Protein AF-A0A317P2W2-F1 (afdb_monomer_lite)

Sequence (189 aa):
MNQASSRHSAPPRLERPSPIAFILLLAFAAFFISGFSSANIHSDRLLRGVMNLGTFFGEALPPDFGRWDVIAMAMLETFQMAIVGVVFGVILSLPMALLCARNTSPHPVVRVIARNVVATLRTVPDLVWALIFVVAVVLGLVGAGGIGVELSAAMSLFRYDQALTVILAILVVVIGVEQVSAWIRKRVI

Secondary structure (DSSP, 8-state):
--------PPPPS-PPP-HHHHHHHHHHHHHHHHHHHHT---HHHHHHHHHHHHHHHHHT-S---TTHHHHHHHHHHHHHHHHHHHHHHHHHHHHHHHHHSTTT-SSHHHHHHHHHHHHHHHHS-HHHHHHHHHHHHHTT-SSTT-HHHHHHHHHHTT-HHHHHHHHHHHHHHHHHHHHHHHHHHHHH-

Structure (mmCIF, N/CA/C/O backbone):
data_AF-A0A317P2W2-F1
#
_entry.id   AF-A0A317P2W2-F1
#
loop_
_atom_site.group_PDB
_atom_site.id
_atom_site.type_symbol
_atom_site.label_atom_id
_atom_site.label_alt_id
_atom_site.label_comp_id
_atom_site.label_asym_id
_atom_site.label_entity_id
_atom_site.label_seq_id
_atom_site.pdbx_PDB_ins_code
_atom_site.Cartn_x
_atom_site.Cartn_y
_atom_site.Cartn_z
_atom_site.occupancy
_atom_site.B_iso_or_equiv
_atom_site.auth_seq_id
_atom_site.auth_comp_id
_atom_site.auth_asym_id
_atom_site.auth_atom_id
_atom_site.pdbx_PDB_model_num
ATOM 1 N N . MET A 1 1 ? -69.904 29.293 -17.416 1.00 46.28 1 MET A N 1
ATOM 2 C CA . MET A 1 1 ? -68.802 30.279 -17.316 1.00 46.28 1 MET A CA 1
ATOM 3 C C . MET A 1 1 ? -67.934 29.885 -16.127 1.00 46.28 1 MET A C 1
ATOM 5 O O . MET A 1 1 ? -68.497 29.752 -15.059 1.00 46.28 1 MET A O 1
ATOM 9 N N . ASN A 1 2 ? -66.633 29.602 -16.184 1.00 44.62 2 ASN A N 1
ATOM 10 C CA . ASN A 1 2 ? -65.622 29.703 -17.234 1.00 44.62 2 ASN A CA 1
ATOM 11 C C . ASN A 1 2 ? -64.504 28.691 -16.918 1.00 44.62 2 ASN A C 1
ATOM 13 O O . ASN A 1 2 ? -63.917 28.749 -15.842 1.00 44.62 2 ASN A O 1
ATOM 17 N N . GLN A 1 3 ? -64.186 27.807 -17.865 1.00 61.94 3 GLN A N 1
ATOM 18 C CA . GLN A 1 3 ? -62.862 27.190 -17.951 1.00 61.94 3 GLN A CA 1
ATOM 19 C C . GLN A 1 3 ? -61.959 28.174 -18.704 1.00 61.94 3 GLN A C 1
ATOM 21 O O . GLN A 1 3 ? -62.292 28.546 -19.827 1.00 61.94 3 GLN A O 1
ATOM 26 N N . ALA A 1 4 ? -60.839 28.602 -18.120 1.00 54.38 4 ALA A N 1
ATOM 27 C CA . ALA A 1 4 ? -59.798 29.316 -18.860 1.00 54.38 4 ALA A CA 1
ATOM 28 C C . ALA A 1 4 ? -58.407 29.087 -18.243 1.00 54.38 4 ALA A C 1
ATOM 30 O O . ALA A 1 4 ? -57.965 29.801 -17.350 1.00 54.38 4 ALA A O 1
ATOM 31 N N . SER A 1 5 ? -57.730 28.073 -18.787 1.00 57.28 5 SER A N 1
ATOM 32 C CA . SER A 1 5 ? -56.288 28.027 -19.076 1.00 57.28 5 SER A CA 1
ATOM 33 C C . SER A 1 5 ? -55.281 28.340 -17.956 1.00 57.28 5 SER A C 1
ATOM 35 O O . SER A 1 5 ? -54.815 29.472 -17.817 1.00 57.28 5 SER A O 1
ATOM 37 N N . SER A 1 6 ? -54.786 27.294 -17.288 1.00 59.19 6 SER A N 1
ATOM 38 C CA . SER A 1 6 ? -53.452 27.295 -16.680 1.00 59.19 6 SER A CA 1
ATOM 39 C C . SER A 1 6 ? -52.391 27.333 -17.790 1.00 59.19 6 SER A C 1
ATOM 41 O O . SER A 1 6 ? -52.033 26.319 -18.388 1.00 59.19 6 SER A O 1
ATOM 43 N N . ARG A 1 7 ? -51.896 28.530 -18.122 1.00 58.47 7 ARG A N 1
ATOM 44 C CA . ARG A 1 7 ? -50.758 28.684 -19.038 1.00 58.47 7 ARG A CA 1
ATOM 45 C C . ARG A 1 7 ? -49.498 28.174 -18.341 1.00 58.47 7 ARG A C 1
ATOM 47 O O . ARG A 1 7 ? -48.931 28.862 -17.501 1.00 58.47 7 ARG A O 1
ATOM 54 N N . HIS A 1 8 ? -49.075 26.964 -18.688 1.00 62.16 8 HIS A N 1
ATOM 55 C CA . HIS A 1 8 ? -47.759 26.438 -18.345 1.00 62.16 8 HIS A CA 1
ATOM 56 C C . HIS A 1 8 ? -46.718 27.226 -19.157 1.00 62.16 8 HIS A C 1
ATOM 58 O O . HIS A 1 8 ? -46.501 26.961 -20.340 1.00 62.16 8 HIS A O 1
ATOM 64 N N . SER A 1 9 ? -46.149 28.278 -18.569 1.00 65.38 9 SER A N 1
ATOM 65 C CA . SER A 1 9 ? -45.049 29.037 -19.164 1.00 65.38 9 SER A CA 1
ATOM 66 C C . SER A 1 9 ? -43.825 28.126 -19.269 1.00 65.38 9 SER A C 1
ATOM 68 O O . SER A 1 9 ? -43.334 27.622 -18.263 1.00 65.38 9 SER A O 1
ATOM 70 N N . ALA A 1 10 ? -43.350 27.892 -20.495 1.00 66.69 10 ALA A N 1
ATOM 71 C CA . ALA A 1 10 ? -42.139 27.117 -20.749 1.00 66.69 10 ALA A CA 1
ATOM 72 C C . ALA A 1 10 ? -40.942 27.706 -19.973 1.00 66.69 10 ALA A C 1
ATOM 74 O O . ALA A 1 10 ? -40.848 28.935 -19.875 1.00 66.69 10 ALA A O 1
ATOM 75 N N . PRO A 1 11 ? -40.022 26.873 -19.445 1.00 67.00 11 PRO A N 1
ATOM 76 C CA . PRO A 1 11 ? -38.862 27.371 -18.719 1.00 67.00 11 PRO A CA 1
ATOM 77 C C . PRO A 1 11 ? -38.040 28.312 -19.618 1.00 67.00 11 PRO A C 1
ATOM 79 O O . PRO A 1 11 ? -37.904 28.045 -20.821 1.00 67.00 11 PRO A O 1
ATOM 82 N N . PRO A 1 12 ? -37.524 29.428 -19.071 1.00 64.62 12 PRO A N 1
ATOM 83 C CA . PRO A 1 12 ? -36.788 30.423 -19.836 1.00 64.62 12 PRO A CA 1
ATOM 84 C C . PRO A 1 12 ? -35.591 29.776 -20.540 1.00 64.62 12 PRO A C 1
ATOM 86 O O . PRO A 1 12 ? -34.750 29.111 -19.937 1.00 64.62 12 PRO A O 1
ATOM 89 N N . ARG A 1 13 ? -35.562 29.935 -21.863 1.00 65.06 13 ARG A N 1
ATOM 90 C CA . ARG A 1 13 ? -34.555 29.369 -22.760 1.00 65.06 13 ARG A CA 1
ATOM 91 C C . ARG A 1 13 ? -33.294 30.236 -22.689 1.00 65.06 13 ARG A C 1
ATOM 93 O O . ARG A 1 13 ? -33.349 31.391 -23.092 1.00 65.06 13 ARG A O 1
ATOM 100 N N . LEU A 1 14 ? -32.198 29.653 -22.195 1.00 58.75 14 LEU A N 1
ATOM 101 C CA . LEU A 1 14 ? -30.863 30.247 -22.029 1.00 58.75 14 LEU A CA 1
ATOM 102 C C . LEU A 1 14 ? -30.842 31.598 -21.287 1.00 58.75 14 LEU A C 1
ATOM 104 O O . LEU A 1 14 ? -30.875 32.671 -21.891 1.00 58.75 14 LEU A O 1
ATOM 108 N N . GLU A 1 15 ? -30.652 31.543 -19.968 1.00 63.91 15 GLU A N 1
ATOM 109 C CA . GLU A 1 15 ? -30.026 32.657 -19.254 1.00 63.91 15 GLU A CA 1
ATOM 110 C C . GLU A 1 15 ? -28.633 32.886 -19.849 1.00 63.91 15 GLU A C 1
ATOM 112 O O . GLU A 1 15 ? -27.820 31.967 -19.965 1.00 63.91 15 GLU A O 1
ATOM 117 N N . ARG A 1 16 ? -28.379 34.112 -20.310 1.00 66.75 16 ARG A N 1
ATOM 118 C CA . ARG A 1 16 ? -27.101 34.487 -20.921 1.00 66.75 16 ARG A CA 1
ATOM 119 C C . ARG A 1 16 ? -26.013 34.248 -19.871 1.00 66.75 16 ARG A C 1
ATOM 121 O O . ARG A 1 16 ? -26.157 34.782 -18.769 1.00 66.75 16 ARG A O 1
ATOM 128 N N . PRO A 1 17 ? -24.962 33.460 -20.163 1.00 67.81 17 PRO A N 1
ATOM 129 C CA . PRO A 1 17 ? -23.931 33.191 -19.175 1.00 67.81 17 PRO A CA 1
ATOM 130 C C . PRO A 1 17 ? -23.362 34.521 -18.681 1.00 67.81 17 PRO A C 1
ATOM 132 O O . PRO A 1 17 ? -23.074 35.414 -19.479 1.00 67.81 17 PRO A O 1
ATOM 135 N N . SER A 1 18 ? -23.243 34.652 -17.358 1.00 78.50 18 SER A N 1
ATOM 136 C CA . SER A 1 18 ? -22.606 35.797 -16.705 1.00 78.50 18 SER A CA 1
ATOM 137 C C . SER A 1 18 ? -21.296 36.160 -17.424 1.00 78.50 18 SER A C 1
ATOM 139 O O . SER A 1 18 ? -20.575 35.249 -17.843 1.00 78.50 18 SER A O 1
ATOM 141 N N . PRO A 1 19 ? -20.934 37.453 -17.539 1.00 81.12 19 PRO A N 1
ATOM 142 C CA . PRO A 1 19 ? -19.673 37.872 -18.156 1.00 81.12 19 PRO A CA 1
ATOM 143 C C . PRO A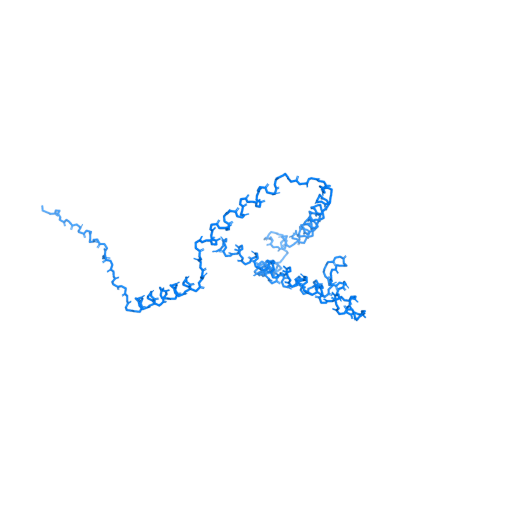 1 19 ? -18.458 37.117 -17.595 1.00 81.12 19 PRO A C 1
ATOM 145 O O . PRO A 1 19 ? -17.535 36.787 -18.331 1.00 81.12 19 PRO A O 1
ATOM 148 N N . ILE A 1 20 ? -18.503 36.758 -16.307 1.00 80.88 20 ILE A N 1
ATOM 149 C CA . ILE A 1 20 ? -17.471 35.965 -15.626 1.00 80.88 20 ILE A CA 1
ATOM 150 C C . ILE A 1 20 ? -17.452 34.520 -16.140 1.00 80.88 20 ILE A C 1
ATOM 152 O O . ILE A 1 20 ? -16.385 33.990 -16.430 1.00 80.88 20 ILE A O 1
ATOM 156 N N . ALA A 1 21 ? -18.618 33.889 -16.298 1.00 80.50 21 ALA A N 1
ATOM 157 C CA . ALA A 1 21 ? -18.722 32.540 -16.854 1.00 80.50 21 ALA A CA 1
ATOM 158 C C . ALA A 1 21 ? -18.231 32.494 -18.310 1.00 80.50 21 ALA A C 1
ATOM 160 O O . ALA A 1 21 ? -17.572 31.537 -18.706 1.00 80.50 21 ALA A O 1
ATOM 161 N N . PHE A 1 22 ? -18.487 33.550 -19.088 1.00 83.44 22 PHE A N 1
ATOM 162 C CA . PHE A 1 22 ? -17.994 33.665 -20.459 1.00 83.44 22 PHE A CA 1
ATOM 163 C C . PHE A 1 22 ? -16.467 33.831 -20.517 1.00 83.44 22 PHE A C 1
ATOM 165 O O . PHE A 1 22 ? -15.808 33.148 -21.299 1.00 83.44 22 PHE A O 1
ATOM 172 N N . ILE A 1 23 ? -15.891 34.670 -19.648 1.00 87.31 23 ILE A N 1
ATOM 173 C CA . ILE A 1 23 ? -14.433 34.848 -19.535 1.00 87.31 23 ILE A CA 1
ATOM 174 C C . ILE A 1 23 ? -13.755 33.552 -19.079 1.00 87.31 23 ILE A C 1
ATOM 176 O O . ILE A 1 23 ? -12.749 33.158 -19.663 1.00 87.31 23 ILE A O 1
ATOM 180 N N . LEU A 1 24 ? -14.309 32.861 -18.080 1.00 86.19 24 LEU A N 1
ATOM 181 C CA . LEU A 1 24 ? -13.777 31.580 -17.607 1.00 86.19 24 LEU A CA 1
ATOM 182 C C . LEU A 1 24 ? -13.846 30.501 -18.689 1.00 86.19 24 LEU A C 1
ATOM 184 O O . LEU A 1 24 ? -12.897 29.739 -18.848 1.00 86.19 24 LEU A O 1
ATOM 188 N N . LEU A 1 25 ? -14.932 30.460 -19.461 1.00 85.00 25 LEU A N 1
ATOM 189 C CA . LEU A 1 25 ? -15.079 29.519 -20.566 1.00 85.00 25 LEU A CA 1
ATOM 190 C C . LEU A 1 25 ? -14.090 29.818 -21.698 1.00 85.00 25 LEU A C 1
ATOM 192 O O . LEU A 1 25 ? -13.483 28.893 -22.233 1.00 85.00 25 LEU A O 1
ATOM 196 N N . LEU A 1 26 ? -13.864 31.093 -22.019 1.00 88.25 26 LEU A N 1
ATOM 197 C CA . LEU A 1 26 ? -12.837 31.509 -22.976 1.00 88.25 26 LEU A CA 1
ATOM 198 C C . LEU A 1 26 ? -11.422 31.190 -22.488 1.00 88.25 26 LEU A C 1
ATOM 200 O O . LEU A 1 26 ? -10.616 30.690 -23.266 1.00 88.25 26 LEU A O 1
ATOM 204 N N . ALA A 1 27 ? -11.121 31.434 -21.212 1.00 88.25 27 ALA A N 1
ATOM 205 C CA . ALA A 1 27 ? -9.827 31.109 -20.617 1.00 88.25 27 ALA A CA 1
ATOM 206 C C . ALA A 1 27 ? -9.582 29.594 -20.609 1.00 88.25 27 ALA A C 1
ATOM 208 O O . ALA A 1 27 ? -8.501 29.141 -20.983 1.00 88.25 27 ALA A O 1
ATOM 209 N N . PHE A 1 28 ? -10.599 28.805 -20.254 1.00 87.88 28 PHE A N 1
ATOM 210 C CA . PHE A 1 28 ? -10.548 27.347 -20.312 1.00 87.88 28 PHE A CA 1
ATOM 211 C C . PHE A 1 28 ? -10.364 26.846 -21.749 1.00 87.88 28 PHE A C 1
ATOM 213 O O . PHE A 1 28 ? -9.514 25.993 -21.992 1.00 87.88 28 PHE A O 1
ATOM 220 N N . ALA A 1 29 ? -11.093 27.411 -22.715 1.00 87.75 29 ALA A N 1
ATOM 221 C CA . ALA A 1 29 ? -10.946 27.069 -24.126 1.00 87.75 29 ALA A CA 1
ATOM 222 C C . ALA A 1 29 ? -9.549 27.427 -24.659 1.00 87.75 29 ALA A C 1
ATOM 224 O O . ALA A 1 29 ? -8.918 26.603 -25.315 1.00 87.75 29 ALA A O 1
ATOM 225 N N . ALA A 1 30 ? -9.024 28.611 -24.333 1.00 87.19 30 ALA A N 1
ATOM 226 C CA . ALA A 1 30 ? -7.683 29.038 -24.728 1.00 87.19 30 ALA A CA 1
ATOM 227 C C . ALA A 1 30 ? -6.590 28.153 -24.106 1.00 87.19 30 ALA A C 1
ATOM 229 O O . ALA A 1 30 ? -5.651 27.753 -24.797 1.00 87.19 30 ALA A O 1
ATOM 230 N N . PHE A 1 31 ? -6.737 27.788 -22.829 1.00 88.06 31 PHE A N 1
ATOM 231 C CA . PHE A 1 31 ? -5.856 26.837 -22.152 1.00 88.06 31 PHE A CA 1
ATOM 232 C C . PHE A 1 31 ? -5.902 25.454 -22.815 1.00 88.06 31 PHE A C 1
ATOM 234 O O . PHE A 1 31 ? -4.857 24.868 -23.094 1.00 88.06 31 PHE A O 1
ATOM 241 N N . PHE A 1 32 ? -7.099 24.956 -23.128 1.00 84.06 32 PHE A N 1
ATOM 242 C CA . PHE A 1 32 ? -7.289 23.657 -23.769 1.00 84.06 32 PHE A CA 1
ATOM 243 C C . PHE A 1 32 ? -6.676 23.617 -25.176 1.00 84.06 32 PHE A C 1
ATOM 245 O O . PHE A 1 32 ? -5.973 22.667 -25.520 1.00 84.06 32 PHE A O 1
ATOM 252 N N . ILE A 1 33 ? -6.870 24.675 -25.968 1.00 81.75 33 ILE A N 1
ATOM 253 C CA . ILE A 1 33 ? -6.290 24.813 -27.312 1.00 81.75 33 ILE A CA 1
ATOM 254 C C . ILE A 1 33 ? -4.760 24.914 -27.239 1.00 81.75 33 ILE A C 1
ATOM 256 O O . ILE A 1 33 ? -4.070 24.245 -28.007 1.00 81.75 33 ILE A O 1
ATOM 260 N N . SER A 1 34 ? -4.219 25.685 -26.289 1.00 80.69 34 SER A N 1
ATOM 261 C CA . SER A 1 34 ? -2.770 25.787 -26.056 1.00 80.69 34 SER A CA 1
ATOM 262 C C . SER A 1 34 ? -2.156 24.438 -25.653 1.00 80.69 34 SER A C 1
ATOM 264 O O . SER A 1 34 ? -1.114 24.036 -26.181 1.00 80.69 34 SER A O 1
ATOM 266 N N . GLY A 1 35 ? -2.841 23.688 -24.784 1.00 77.38 35 GLY A N 1
ATOM 267 C CA . GLY A 1 35 ? -2.435 22.344 -24.371 1.00 77.38 35 GLY A CA 1
ATOM 268 C C . GLY A 1 35 ? -2.456 21.342 -25.524 1.00 77.38 35 GLY A C 1
ATOM 269 O O . GLY A 1 35 ? -1.502 20.588 -25.704 1.00 77.38 35 GLY A O 1
ATOM 270 N N . PHE A 1 36 ? -3.499 21.376 -26.355 1.00 72.19 36 PHE A N 1
ATOM 271 C CA . PHE A 1 36 ? -3.613 20.499 -27.519 1.00 72.19 36 PHE A CA 1
ATOM 272 C C . PHE A 1 36 ? -2.576 20.833 -28.603 1.00 72.19 36 PHE A C 1
ATOM 274 O O . PHE A 1 36 ? -1.961 19.934 -29.174 1.00 72.19 36 PHE A O 1
ATOM 281 N N . SER A 1 37 ? -2.311 22.121 -28.833 1.00 67.88 37 SER A N 1
ATOM 282 C CA . SER A 1 37 ? -1.262 22.600 -29.743 1.00 67.88 37 SER A CA 1
ATOM 283 C C . SER A 1 37 ? 0.141 22.190 -29.279 1.00 67.88 37 SER A C 1
ATOM 285 O O . SER A 1 37 ? 0.981 21.811 -30.094 1.00 67.88 37 SER A O 1
ATOM 287 N N . SER A 1 38 ? 0.402 22.234 -27.970 1.00 68.31 38 SER A N 1
ATOM 288 C CA . SER A 1 38 ? 1.694 21.839 -27.387 1.00 68.31 38 SER A CA 1
ATOM 289 C C . SER A 1 38 ? 1.893 20.319 -27.357 1.00 68.31 38 SER A C 1
ATOM 291 O O . SER A 1 38 ? 3.024 19.846 -27.251 1.00 68.31 38 SER A O 1
ATOM 293 N N . ALA A 1 39 ? 0.815 19.538 -27.492 1.00 67.69 39 ALA A N 1
ATOM 294 C CA . ALA A 1 39 ? 0.853 18.078 -27.426 1.00 67.69 39 ALA A CA 1
ATOM 295 C C . ALA A 1 39 ? 1.513 17.411 -28.651 1.00 67.69 39 ALA A C 1
ATOM 297 O O . ALA A 1 39 ? 1.732 16.200 -28.634 1.00 67.69 39 ALA A O 1
ATOM 298 N N . ASN A 1 40 ? 1.860 18.173 -29.700 1.00 64.38 40 ASN A N 1
ATOM 299 C CA . ASN A 1 40 ? 2.604 17.716 -30.881 1.00 64.38 40 ASN A CA 1
ATOM 300 C C . ASN A 1 40 ? 2.092 16.371 -31.461 1.00 64.38 40 ASN A C 1
ATOM 302 O O . ASN A 1 40 ? 2.875 15.532 -31.927 1.00 64.38 40 ASN A O 1
ATOM 306 N N . ILE A 1 41 ? 0.770 16.153 -31.394 1.00 62.19 41 ILE A N 1
ATOM 307 C CA . ILE A 1 41 ? 0.094 14.917 -31.803 1.00 62.19 41 ILE A CA 1
ATOM 308 C C . ILE A 1 41 ? 0.042 14.893 -33.329 1.00 62.19 41 ILE A C 1
ATOM 310 O O . ILE A 1 41 ? -0.912 15.338 -33.959 1.00 62.19 41 ILE A O 1
ATOM 314 N N . HIS A 1 42 ? 1.110 14.388 -33.935 1.00 72.12 42 HIS A N 1
ATOM 315 C CA . HIS A 1 42 ? 1.133 14.091 -35.359 1.00 72.12 42 HIS A CA 1
ATOM 316 C C . HIS A 1 42 ? 0.270 12.852 -35.626 1.00 72.12 42 HIS A C 1
ATOM 318 O O . HIS A 1 42 ? 0.454 11.822 -34.971 1.00 72.12 42 HIS A O 1
ATOM 324 N N . SER A 1 43 ? -0.623 12.923 -36.619 1.00 68.88 43 SER A N 1
ATOM 325 C CA . SER A 1 43 ? -1.472 11.800 -37.062 1.00 68.88 43 SER A CA 1
ATOM 326 C C . SER A 1 43 ? -0.656 10.537 -37.380 1.00 68.88 43 SER A C 1
ATOM 328 O O . SER A 1 43 ? -1.109 9.420 -37.145 1.00 68.88 43 SER A O 1
ATOM 330 N N . ASP A 1 44 ? 0.591 10.726 -37.816 1.00 75.56 44 ASP A N 1
ATOM 331 C CA . ASP A 1 44 ? 1.566 9.672 -38.100 1.00 75.56 44 ASP A CA 1
ATOM 332 C C . ASP A 1 44 ? 1.961 8.846 -36.855 1.00 75.56 44 ASP A C 1
ATOM 334 O O . ASP A 1 44 ? 2.134 7.632 -36.944 1.00 75.56 44 ASP A O 1
ATOM 338 N N . ARG A 1 45 ? 2.029 9.449 -35.656 1.00 72.62 45 ARG A N 1
ATOM 339 C CA . ARG A 1 45 ? 2.354 8.708 -34.418 1.00 72.62 45 ARG A CA 1
ATOM 340 C C . ARG A 1 45 ? 1.199 7.835 -33.938 1.00 72.62 45 ARG A C 1
ATOM 342 O O . ARG A 1 45 ? 1.440 6.757 -33.404 1.00 72.62 45 ARG A O 1
ATOM 349 N N . LEU A 1 46 ? -0.041 8.287 -34.134 1.00 81.19 46 LEU A N 1
ATOM 350 C CA . LEU A 1 46 ? -1.233 7.510 -33.785 1.00 81.19 46 LEU A CA 1
ATOM 351 C C . LEU A 1 46 ? -1.344 6.270 -34.674 1.00 81.19 46 LEU A C 1
ATOM 353 O O . LEU A 1 46 ? -1.543 5.169 -34.165 1.00 81.19 46 LEU A O 1
ATOM 357 N N . LEU A 1 47 ? -1.132 6.435 -35.983 1.00 82.25 47 LEU A N 1
ATOM 358 C CA . LEU A 1 47 ? -1.176 5.323 -36.931 1.00 82.25 47 LEU A CA 1
ATOM 359 C C . LEU A 1 47 ? -0.055 4.304 -36.662 1.00 82.25 47 LEU A C 1
ATOM 361 O O . LEU A 1 47 ? -0.315 3.103 -36.606 1.00 82.25 47 LEU A O 1
ATOM 365 N N . ARG A 1 48 ? 1.174 4.776 -36.402 1.00 83.31 48 ARG A N 1
ATOM 366 C CA . ARG A 1 48 ? 2.301 3.909 -36.012 1.00 83.31 48 ARG A CA 1
ATOM 367 C C . ARG A 1 48 ? 2.055 3.184 -34.692 1.00 83.31 48 ARG A C 1
ATOM 369 O O . ARG A 1 48 ? 2.387 2.012 -34.590 1.00 83.31 48 ARG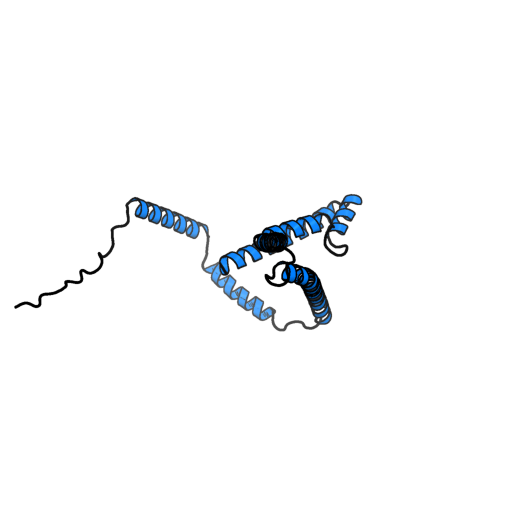 A O 1
ATOM 376 N N . GLY A 1 49 ? 1.452 3.840 -33.700 1.00 83.94 49 GLY A N 1
ATOM 377 C CA . GLY A 1 49 ? 1.098 3.203 -32.428 1.00 83.94 49 GLY A CA 1
ATOM 378 C C . GLY A 1 49 ? 0.105 2.051 -32.605 1.00 83.94 49 GLY A C 1
ATOM 379 O O . GLY A 1 49 ? 0.302 0.979 -32.038 1.00 83.94 49 GLY A O 1
ATOM 380 N N . VAL A 1 50 ? -0.917 2.245 -33.446 1.00 88.50 50 VAL A N 1
ATOM 381 C CA . VAL A 1 50 ? -1.894 1.196 -33.783 1.00 88.50 50 VAL A CA 1
ATOM 382 C C . VAL A 1 50 ? -1.238 0.048 -34.556 1.00 88.50 50 VAL A C 1
ATOM 384 O O . VAL A 1 50 ? -1.480 -1.115 -34.240 1.00 88.50 50 VAL A O 1
ATOM 387 N N . MET A 1 51 ? -0.369 0.347 -35.525 1.00 85.69 51 MET A N 1
ATOM 388 C CA . MET A 1 51 ? 0.371 -0.692 -36.253 1.00 85.69 51 MET A CA 1
ATOM 389 C C . MET A 1 51 ? 1.326 -1.480 -35.340 1.00 85.69 51 MET A C 1
ATOM 391 O O . MET A 1 51 ? 1.358 -2.704 -35.423 1.00 85.69 51 MET A O 1
ATOM 395 N N . ASN A 1 52 ? 2.040 -0.809 -34.431 1.00 89.75 52 ASN A N 1
ATOM 396 C CA . ASN A 1 52 ? 2.958 -1.446 -33.478 1.00 89.75 52 ASN A CA 1
ATOM 397 C C . ASN A 1 52 ? 2.231 -2.331 -32.452 1.00 89.75 52 ASN A C 1
ATOM 399 O O . ASN A 1 52 ? 2.774 -3.333 -31.993 1.00 89.75 52 ASN A O 1
ATOM 403 N N . LEU A 1 53 ? 0.994 -1.982 -32.086 1.00 87.00 53 LEU A N 1
ATOM 404 C CA . LEU A 1 53 ? 0.127 -2.863 -31.298 1.00 87.00 53 LEU A CA 1
ATOM 405 C C . LEU A 1 53 ? -0.161 -4.159 -32.062 1.00 87.00 53 LEU A C 1
ATOM 407 O O . LEU A 1 53 ? -0.064 -5.240 -31.488 1.00 87.00 53 LEU A O 1
ATOM 411 N N . GLY A 1 54 ? -0.458 -4.056 -33.359 1.00 87.81 54 GLY A N 1
ATOM 412 C CA . GLY A 1 54 ? -0.666 -5.216 -34.223 1.00 87.81 54 GLY A CA 1
ATOM 413 C C . GLY A 1 54 ? 0.553 -6.141 -34.286 1.00 87.81 54 GLY A C 1
ATOM 414 O O . GLY A 1 54 ? 0.397 -7.353 -34.152 1.00 87.81 54 GLY A O 1
ATOM 415 N N . THR A 1 55 ? 1.762 -5.586 -34.420 1.00 85.94 55 THR A N 1
ATOM 416 C CA . THR A 1 55 ? 2.999 -6.386 -34.434 1.00 85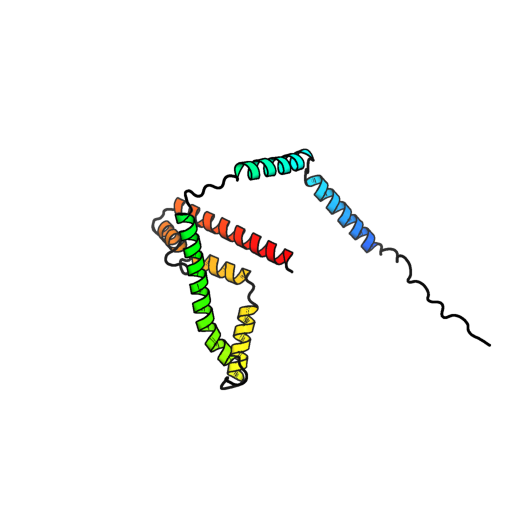.94 55 THR A CA 1
ATOM 417 C C . THR A 1 55 ? 3.291 -7.016 -33.075 1.00 85.94 55 THR A C 1
ATOM 419 O O . THR A 1 55 ? 3.588 -8.203 -33.024 1.00 85.94 55 THR A O 1
ATOM 422 N N . PHE A 1 56 ? 3.110 -6.285 -31.969 1.00 88.00 56 PHE A N 1
ATOM 423 C CA . PHE A 1 56 ? 3.283 -6.825 -30.615 1.00 88.00 56 PHE A CA 1
ATOM 424 C C . PHE A 1 56 ? 2.357 -8.015 -30.338 1.00 88.00 56 PHE A C 1
ATOM 426 O O . PHE A 1 56 ? 2.806 -9.042 -29.842 1.00 88.00 56 PHE A O 1
ATOM 433 N N . PHE A 1 57 ? 1.068 -7.905 -30.674 1.00 88.25 57 PHE A N 1
ATOM 434 C CA . PHE A 1 57 ? 0.128 -9.015 -30.490 1.00 88.25 57 PHE A CA 1
ATOM 435 C C . PHE A 1 57 ? 0.417 -10.192 -31.427 1.00 88.25 57 PHE A C 1
ATOM 437 O O . PHE A 1 57 ? 0.200 -11.337 -31.035 1.00 88.25 57 PHE A O 1
ATOM 444 N N . GLY A 1 58 ? 0.915 -9.921 -32.638 1.00 87.75 58 GLY A N 1
ATOM 445 C CA . GLY A 1 58 ? 1.363 -10.954 -33.571 1.00 87.75 58 GLY A CA 1
ATOM 446 C C . GLY A 1 58 ? 2.596 -11.709 -33.072 1.00 87.75 58 GLY A C 1
ATOM 447 O O . GLY A 1 58 ? 2.664 -12.919 -33.233 1.00 87.75 58 GLY A O 1
ATOM 448 N N . GLU A 1 59 ? 3.533 -11.015 -32.425 1.00 85.62 59 GLU A N 1
ATOM 449 C CA . GLU A 1 59 ? 4.748 -11.602 -31.843 1.00 85.62 59 GLU A CA 1
ATOM 450 C C . GLU A 1 59 ? 4.508 -12.242 -30.467 1.00 85.62 59 GLU A C 1
ATOM 452 O O . GLU A 1 59 ? 5.230 -13.154 -30.073 1.00 85.62 59 GLU A O 1
ATOM 457 N N . ALA A 1 60 ? 3.473 -11.813 -29.739 1.00 86.56 60 ALA A N 1
ATOM 458 C CA . ALA A 1 60 ? 3.080 -12.404 -28.459 1.00 86.56 60 ALA A CA 1
ATOM 459 C C . ALA A 1 60 ? 2.465 -13.812 -28.598 1.00 86.56 60 ALA A C 1
ATOM 461 O O . ALA A 1 60 ? 2.254 -14.493 -27.591 1.00 86.56 60 ALA A O 1
ATOM 462 N N . LEU A 1 61 ? 2.156 -14.249 -29.825 1.00 87.62 61 LEU A N 1
ATOM 463 C CA . LEU A 1 61 ? 1.592 -15.560 -30.131 1.00 87.62 61 LEU A CA 1
ATOM 464 C C . LEU A 1 61 ? 2.537 -16.315 -31.087 1.00 87.62 61 LEU A C 1
ATOM 466 O O . LEU A 1 61 ? 2.785 -15.832 -32.188 1.00 87.62 61 LEU A O 1
ATOM 470 N N . PRO A 1 62 ? 3.021 -17.520 -30.743 1.00 82.88 62 PRO A N 1
ATOM 471 C CA . PRO A 1 62 ? 2.542 -18.389 -29.671 1.00 82.88 62 PRO A CA 1
ATOM 472 C C . PRO A 1 62 ? 3.222 -18.120 -28.313 1.00 82.88 62 PRO A C 1
ATOM 474 O O . PRO A 1 62 ? 4.433 -17.913 -28.265 1.00 82.88 62 PRO A O 1
ATOM 477 N N . PRO A 1 63 ? 2.471 -18.170 -27.196 1.00 83.00 63 PRO A N 1
ATOM 478 C CA . PRO A 1 63 ? 3.050 -18.036 -25.864 1.00 83.00 63 PRO A CA 1
ATOM 479 C C . PRO A 1 63 ? 4.000 -19.206 -25.563 1.00 83.00 63 PRO A C 1
ATOM 481 O O . PRO A 1 63 ? 3.676 -20.365 -25.829 1.00 83.00 63 PRO A O 1
ATOM 484 N N . ASP A 1 64 ? 5.166 -18.904 -24.986 1.00 84.69 64 ASP A N 1
ATOM 485 C CA . ASP A 1 64 ? 6.152 -19.907 -24.575 1.00 84.69 64 ASP A CA 1
ATOM 486 C C . ASP A 1 64 ? 5.782 -20.514 -23.211 1.00 84.69 64 ASP A C 1
ATOM 488 O O . ASP A 1 64 ? 5.870 -19.867 -22.165 1.00 84.69 64 ASP A O 1
ATOM 492 N N . PHE A 1 65 ? 5.374 -21.784 -23.218 1.00 85.75 65 PHE A N 1
ATOM 493 C CA . PHE A 1 65 ? 5.038 -22.542 -22.010 1.00 85.75 65 PHE A CA 1
ATOM 494 C C . PHE A 1 65 ? 6.249 -23.231 -21.363 1.00 85.75 65 PHE A C 1
ATOM 496 O O . PHE A 1 65 ? 6.091 -23.904 -20.344 1.00 85.75 65 PHE A O 1
ATOM 503 N N . GLY A 1 66 ? 7.465 -23.054 -21.891 1.00 89.19 66 GLY A N 1
ATOM 504 C CA . GLY A 1 66 ? 8.674 -23.725 -21.403 1.00 89.19 66 GLY A CA 1
ATOM 505 C C . GLY A 1 66 ? 9.067 -23.386 -19.959 1.00 89.19 66 GLY A C 1
ATOM 506 O O . GLY A 1 66 ? 9.871 -24.093 -19.361 1.00 89.19 66 GLY A O 1
ATOM 507 N N . ARG A 1 67 ? 8.496 -22.323 -19.374 1.00 88.19 67 ARG A N 1
ATOM 508 C CA . ARG A 1 67 ? 8.790 -21.856 -18.004 1.00 88.19 67 ARG A CA 1
ATOM 509 C C . ARG A 1 67 ? 7.590 -21.909 -17.058 1.00 88.19 67 ARG A C 1
ATOM 511 O O . ARG A 1 67 ? 7.590 -21.212 -16.040 1.00 88.19 67 ARG A O 1
ATOM 518 N N . TRP A 1 68 ? 6.573 -22.709 -17.376 1.00 89.38 68 TRP A N 1
ATOM 519 C CA . TRP A 1 68 ? 5.355 -22.797 -16.567 1.00 89.38 68 TRP A CA 1
ATOM 520 C C . TRP A 1 68 ? 5.643 -23.164 -15.102 1.00 89.38 68 TRP A C 1
ATOM 522 O O . TRP A 1 68 ? 4.994 -22.608 -14.224 1.00 89.38 68 TRP A O 1
ATOM 532 N N . ASP A 1 69 ? 6.657 -23.995 -14.830 1.00 90.88 69 ASP A N 1
ATOM 533 C CA . ASP A 1 69 ? 7.071 -24.375 -13.472 1.00 90.88 69 ASP A CA 1
ATOM 534 C C . ASP A 1 69 ? 7.469 -23.159 -12.622 1.00 90.88 69 ASP A C 1
ATOM 536 O O . ASP A 1 69 ? 7.029 -22.994 -11.485 1.00 90.88 69 ASP A O 1
ATOM 540 N N . VAL A 1 70 ? 8.277 -22.258 -13.192 1.00 88.38 70 VAL A N 1
ATOM 541 C CA . VAL A 1 70 ? 8.750 -21.047 -12.501 1.00 88.38 70 VAL A CA 1
ATOM 542 C C . VAL A 1 70 ? 7.589 -20.087 -12.255 1.00 88.38 70 VAL A C 1
ATOM 544 O O . VAL A 1 70 ? 7.481 -19.501 -11.179 1.00 88.38 70 VAL A O 1
ATOM 547 N N . ILE A 1 71 ? 6.702 -19.947 -13.243 1.00 86.19 71 ILE A N 1
ATOM 548 C CA . ILE A 1 71 ? 5.516 -19.092 -13.142 1.00 86.19 71 ILE A CA 1
ATOM 549 C C . ILE A 1 71 ? 4.563 -19.649 -12.081 1.00 86.19 71 ILE A C 1
ATOM 551 O O . ILE A 1 71 ? 4.112 -18.901 -11.218 1.00 86.19 71 ILE A O 1
ATOM 555 N N . ALA A 1 72 ? 4.303 -20.957 -12.092 1.00 90.12 72 ALA A N 1
ATOM 556 C CA . ALA A 1 72 ? 3.445 -21.624 -11.122 1.00 90.12 72 ALA A CA 1
ATOM 557 C C . ALA A 1 72 ? 3.995 -21.494 -9.695 1.00 90.12 72 ALA A C 1
ATOM 559 O O . ALA A 1 72 ? 3.230 -21.196 -8.781 1.00 90.12 72 ALA A O 1
ATOM 560 N N . MET A 1 73 ? 5.311 -21.634 -9.503 1.00 92.31 73 MET A N 1
ATOM 561 C CA . MET A 1 73 ? 5.945 -21.429 -8.196 1.00 92.31 73 MET A CA 1
ATOM 562 C C . MET A 1 73 ? 5.822 -19.982 -7.710 1.00 92.31 73 MET A C 1
ATOM 564 O O . MET A 1 73 ? 5.415 -19.763 -6.571 1.00 92.31 73 MET A O 1
ATOM 568 N N . ALA A 1 74 ? 6.079 -18.991 -8.567 1.00 81.44 74 ALA A N 1
ATOM 569 C CA . ALA A 1 74 ? 5.908 -17.581 -8.204 1.00 81.44 74 ALA A CA 1
ATOM 570 C C . ALA A 1 74 ? 4.437 -17.236 -7.893 1.00 81.44 74 ALA A C 1
ATOM 572 O O . ALA A 1 74 ? 4.136 -16.511 -6.942 1.00 81.44 74 ALA A O 1
ATOM 573 N N . MET A 1 75 ? 3.494 -17.795 -8.658 1.00 86.69 75 MET A N 1
ATOM 574 C CA . MET A 1 75 ? 2.064 -17.660 -8.375 1.00 86.69 75 MET A CA 1
ATOM 575 C C . MET A 1 75 ? 1.698 -18.295 -7.030 1.00 86.69 75 MET A C 1
ATOM 577 O O . MET A 1 75 ? 0.974 -17.680 -6.248 1.00 86.69 75 MET A O 1
ATOM 581 N N . LEU A 1 76 ? 2.229 -19.480 -6.721 1.00 92.75 76 LEU A N 1
ATOM 582 C CA . LEU A 1 76 ? 2.017 -20.133 -5.430 1.00 92.75 76 LEU A CA 1
ATOM 583 C C . LEU A 1 76 ? 2.593 -19.320 -4.271 1.00 92.75 76 LEU A C 1
ATOM 585 O O . LEU A 1 76 ? 1.933 -19.213 -3.243 1.00 92.75 76 LEU A O 1
ATOM 589 N N . GLU A 1 77 ? 3.760 -18.704 -4.432 1.00 82.50 77 GLU A N 1
ATOM 590 C CA . GLU A 1 77 ? 4.356 -17.842 -3.409 1.00 82.50 77 GLU A CA 1
ATOM 591 C C . GLU A 1 77 ? 3.450 -16.638 -3.091 1.00 82.50 77 GLU A C 1
ATOM 593 O O . GLU A 1 77 ? 3.116 -16.394 -1.929 1.00 82.50 77 GLU A O 1
ATOM 598 N N . THR A 1 78 ? 2.940 -15.942 -4.114 1.00 88.31 78 THR A N 1
ATOM 599 C CA . THR A 1 78 ? 1.991 -14.829 -3.899 1.00 88.31 78 THR A CA 1
ATOM 600 C C . THR A 1 78 ? 0.672 -15.288 -3.278 1.00 88.31 78 THR A C 1
ATOM 602 O O . THR A 1 78 ? 0.112 -14.612 -2.409 1.00 88.31 78 THR A O 1
ATOM 605 N N . PHE A 1 79 ? 0.193 -16.467 -3.670 1.00 90.88 79 PHE A N 1
ATOM 606 C CA . PHE A 1 79 ? -1.011 -17.061 -3.108 1.00 90.88 79 PHE A CA 1
ATOM 607 C C . PHE A 1 79 ? -0.826 -17.429 -1.631 1.00 90.88 79 PHE A C 1
ATOM 609 O O . PHE A 1 79 ? -1.688 -17.133 -0.802 1.00 90.88 79 PHE A O 1
ATOM 616 N N . GLN A 1 80 ? 0.322 -18.008 -1.280 1.00 90.50 80 GLN A N 1
ATOM 617 C CA . GLN A 1 80 ? 0.682 -18.322 0.099 1.00 90.50 80 GLN A CA 1
ATOM 618 C C . GLN A 1 80 ? 0.740 -17.054 0.957 1.00 90.50 80 GLN A C 1
ATOM 620 O O . GLN A 1 80 ? 0.146 -17.030 2.034 1.00 90.50 80 GLN A O 1
ATOM 625 N N . MET A 1 81 ? 1.362 -15.975 0.471 1.00 90.94 81 MET A N 1
ATOM 626 C CA . MET A 1 81 ? 1.388 -14.689 1.183 1.00 90.94 81 MET A CA 1
ATOM 627 C C . MET A 1 81 ? -0.022 -14.130 1.417 1.00 90.94 81 MET A C 1
ATOM 629 O O . MET A 1 81 ? -0.331 -13.677 2.522 1.00 90.94 81 MET A O 1
ATOM 633 N N . ALA A 1 82 ? -0.898 -14.206 0.410 1.00 89.38 82 ALA A N 1
ATOM 634 C CA . ALA A 1 82 ? -2.285 -13.767 0.537 1.00 89.38 82 ALA A CA 1
ATOM 635 C C . ALA A 1 82 ? -3.050 -14.589 1.588 1.00 89.38 82 ALA A C 1
ATOM 637 O O . ALA A 1 82 ? -3.727 -14.011 2.441 1.00 89.38 82 ALA A O 1
ATOM 638 N N . ILE A 1 83 ? -2.902 -15.920 1.581 1.00 95.56 83 ILE A N 1
ATOM 639 C CA . ILE A 1 83 ? -3.516 -16.797 2.590 1.00 95.56 83 ILE A CA 1
ATOM 640 C C . ILE A 1 83 ? -3.022 -16.435 3.985 1.00 95.56 83 ILE A C 1
ATOM 642 O O . ILE A 1 83 ? -3.837 -16.257 4.888 1.00 95.56 83 ILE A O 1
ATOM 646 N N . VAL A 1 84 ? -1.709 -16.304 4.167 1.00 93.06 84 VAL A N 1
ATOM 647 C CA . VAL A 1 84 ? -1.117 -15.970 5.465 1.00 93.06 84 VAL A CA 1
ATOM 648 C C . VAL A 1 84 ? -1.691 -14.648 5.983 1.00 93.06 84 VAL A C 1
ATOM 650 O O . VAL A 1 84 ? -2.149 -14.585 7.126 1.00 93.06 84 VAL A O 1
ATOM 653 N N . GLY A 1 85 ? -1.774 -13.623 5.129 1.00 90.06 85 GLY A N 1
ATOM 654 C CA . GLY A 1 85 ? -2.385 -12.338 5.476 1.00 90.06 85 GLY A CA 1
ATOM 655 C C . GLY A 1 85 ? -3.856 -12.457 5.888 1.00 90.06 85 GLY A C 1
ATOM 656 O O . GLY A 1 85 ? -4.266 -11.874 6.894 1.00 90.06 85 GLY A O 1
ATOM 657 N N . VAL A 1 86 ? -4.645 -13.257 5.165 1.00 94.44 86 VAL A N 1
ATOM 658 C CA . VAL A 1 86 ? -6.055 -13.505 5.502 1.00 94.44 86 VAL A CA 1
ATOM 659 C C . VAL A 1 86 ? -6.187 -14.263 6.820 1.00 94.44 86 VAL A C 1
ATOM 661 O O . VAL A 1 86 ? -7.022 -13.891 7.639 1.00 94.44 86 VAL A O 1
ATOM 664 N N . VAL A 1 87 ? -5.363 -15.281 7.068 1.00 96.31 87 VAL A N 1
ATOM 665 C CA . VAL A 1 87 ? -5.400 -16.069 8.310 1.00 96.31 87 VAL A CA 1
ATOM 666 C C . VAL A 1 87 ? -5.129 -15.177 9.521 1.00 96.31 87 VAL A C 1
ATOM 668 O O . VAL A 1 87 ? -5.935 -15.160 10.454 1.00 96.31 87 VAL A O 1
ATOM 671 N N . PHE A 1 88 ? -4.064 -14.373 9.490 1.00 94.56 88 PHE A N 1
ATOM 672 C CA . PHE A 1 88 ? -3.786 -13.409 10.560 1.00 94.56 88 PHE A CA 1
ATOM 673 C C . PHE A 1 88 ? -4.902 -12.367 10.699 1.00 94.56 88 PHE A C 1
ATOM 675 O O . PHE A 1 88 ? -5.325 -12.059 11.817 1.00 94.56 88 PHE A O 1
ATOM 682 N N . GLY A 1 89 ? -5.432 -11.872 9.576 1.00 93.19 89 GLY A N 1
ATOM 683 C CA . GLY A 1 89 ? -6.565 -10.950 9.557 1.00 93.19 89 GLY A CA 1
ATOM 684 C C . GLY A 1 89 ? -7.812 -11.536 10.221 1.00 93.19 89 GLY A C 1
ATOM 685 O O . GLY A 1 89 ? -8.433 -10.872 11.047 1.00 93.19 89 GLY A O 1
ATOM 686 N N . VAL A 1 90 ? -8.153 -12.794 9.935 1.00 95.56 90 VAL A N 1
ATOM 687 C CA . VAL A 1 90 ? -9.294 -13.497 10.537 1.00 95.56 90 VAL A CA 1
ATOM 688 C C . VAL A 1 90 ? -9.079 -13.684 12.036 1.00 95.56 90 VAL A C 1
ATOM 690 O O . VAL A 1 90 ? -9.957 -13.306 12.813 1.00 95.56 90 VAL A O 1
ATOM 693 N N . ILE A 1 91 ? -7.905 -14.175 12.443 1.00 96.19 91 ILE A N 1
ATOM 694 C CA . ILE A 1 91 ? -7.559 -14.404 13.854 1.00 96.19 91 ILE A CA 1
ATOM 695 C C . ILE A 1 91 ? -7.679 -13.115 14.675 1.00 96.19 91 ILE A C 1
ATOM 697 O O . ILE A 1 91 ? -8.222 -13.154 15.775 1.00 96.19 91 ILE A O 1
ATOM 701 N N . LEU A 1 92 ? -7.221 -11.975 14.149 1.00 93.31 92 LEU A N 1
ATOM 702 C CA . LEU A 1 92 ? -7.321 -10.679 14.831 1.00 93.31 92 LEU A CA 1
ATOM 703 C C . LEU A 1 92 ? -8.720 -10.052 14.721 1.00 93.31 92 LEU A C 1
ATOM 705 O O . LEU A 1 92 ? -9.179 -9.381 15.649 1.00 93.31 92 LEU A O 1
ATOM 709 N N . SER A 1 93 ? -9.422 -10.268 13.606 1.00 94.38 93 SER A N 1
ATOM 710 C CA . SER A 1 93 ? -10.757 -9.700 13.388 1.00 94.38 93 SER A CA 1
ATOM 711 C C . SER A 1 93 ? -11.826 -10.351 14.260 1.00 94.38 93 SER A C 1
ATOM 713 O O . SER A 1 93 ? -12.741 -9.658 14.695 1.00 94.38 93 SER A O 1
ATOM 715 N N . LEU A 1 94 ? -11.708 -11.648 14.558 1.00 93.50 94 LEU A N 1
ATOM 716 C CA . LEU A 1 94 ? -12.688 -12.396 15.343 1.00 93.50 94 LEU A CA 1
ATOM 717 C C . LEU A 1 94 ? -12.858 -11.854 16.781 1.00 93.50 94 LEU A C 1
ATOM 719 O O . LEU A 1 94 ? -13.988 -11.517 17.146 1.00 93.50 94 LEU A O 1
ATOM 723 N N . PRO A 1 95 ? -11.796 -11.673 17.596 1.00 92.12 95 PRO A N 1
ATOM 724 C CA . PRO A 1 95 ? -11.927 -11.064 18.917 1.00 92.12 95 PRO A CA 1
ATOM 725 C C . PRO A 1 95 ? -12.404 -9.610 18.825 1.00 92.12 95 PRO A C 1
ATOM 727 O O . PRO A 1 95 ? -13.269 -9.199 19.599 1.00 92.12 95 PRO A O 1
ATOM 730 N N . MET A 1 96 ? -11.928 -8.839 17.841 1.00 90.94 96 MET A N 1
ATOM 731 C CA . MET A 1 96 ? -12.398 -7.463 17.643 1.00 90.94 96 MET A CA 1
ATOM 732 C C . MET A 1 96 ? -13.885 -7.394 17.274 1.00 90.94 96 MET A C 1
ATOM 734 O O . MET A 1 96 ? -14.593 -6.502 17.748 1.00 90.94 96 MET A O 1
ATOM 738 N N . ALA A 1 97 ? -14.393 -8.346 16.491 1.00 91.56 97 ALA A N 1
ATOM 739 C CA . ALA A 1 97 ? -15.807 -8.445 16.148 1.00 91.56 97 ALA A CA 1
ATOM 740 C C . ALA A 1 97 ? -16.667 -8.739 17.388 1.00 91.56 97 ALA A C 1
ATOM 742 O O . ALA A 1 97 ? -17.697 -8.086 17.583 1.00 91.56 97 ALA A O 1
ATOM 743 N N . LEU A 1 98 ? -16.213 -9.643 18.265 1.00 92.19 98 LEU A N 1
ATOM 744 C CA . LEU A 1 98 ? -16.885 -9.953 19.533 1.00 92.19 98 LEU A CA 1
ATOM 745 C C . LEU A 1 98 ? -16.929 -8.746 20.483 1.00 92.19 98 LEU A C 1
ATOM 747 O O . LEU A 1 98 ? -17.953 -8.521 21.132 1.00 92.19 98 LEU A O 1
ATOM 751 N N . LEU A 1 99 ? -15.865 -7.935 20.527 1.00 91.25 99 LEU A N 1
ATOM 752 C CA . LEU A 1 99 ? -15.824 -6.691 21.309 1.00 91.25 99 LEU A CA 1
ATOM 753 C C . LEU A 1 99 ? -16.721 -5.585 20.721 1.00 91.25 99 LEU A C 1
ATOM 755 O O . LEU A 1 99 ? -17.241 -4.748 21.461 1.00 91.25 99 LEU A O 1
ATOM 759 N N . CYS A 1 100 ? -16.938 -5.575 19.402 1.00 89.19 100 CYS A N 1
ATOM 760 C CA . CYS A 1 100 ? -17.811 -4.607 18.728 1.00 89.19 100 CYS A CA 1
ATOM 761 C C . CYS A 1 100 ? -19.310 -4.950 18.832 1.00 89.19 100 CYS A C 1
ATOM 763 O O . CYS A 1 100 ? -20.165 -4.053 18.727 1.00 89.19 100 CYS A O 1
ATOM 765 N N . ALA A 1 101 ? -19.639 -6.232 19.003 1.00 90.44 101 ALA A N 1
ATOM 766 C CA . ALA A 1 101 ? -21.005 -6.738 19.043 1.00 90.44 101 ALA A CA 1
ATOM 767 C C . ALA A 1 101 ? -21.758 -6.285 20.308 1.00 90.44 101 ALA A C 1
ATOM 769 O O . ALA A 1 101 ? -21.226 -6.267 21.414 1.00 90.44 101 ALA A O 1
ATOM 770 N N . ARG A 1 102 ? -23.034 -5.899 20.139 1.00 79.31 102 ARG A N 1
ATOM 771 C CA . ARG A 1 102 ? -23.843 -5.294 21.218 1.00 79.31 102 ARG A CA 1
ATOM 772 C C . ARG A 1 102 ? -24.191 -6.268 22.349 1.00 79.31 102 ARG A C 1
ATOM 774 O O . ARG A 1 102 ? -24.466 -5.808 23.446 1.00 79.31 102 ARG A O 1
ATOM 781 N N . ASN A 1 103 ? -24.229 -7.567 22.051 1.00 83.94 103 ASN A N 1
ATOM 782 C CA . ASN A 1 103 ? -24.709 -8.613 22.958 1.00 83.94 103 ASN A CA 1
ATOM 783 C C . ASN A 1 103 ? -23.587 -9.238 23.805 1.00 83.94 103 ASN A C 1
ATOM 785 O O . ASN A 1 103 ? -23.827 -9.722 24.900 1.00 83.94 103 ASN A O 1
ATOM 789 N N . THR A 1 104 ? -22.357 -9.238 23.293 1.00 85.50 104 THR A N 1
ATOM 790 C CA . THR A 1 104 ? -21.212 -9.939 23.897 1.00 85.50 104 THR A CA 1
ATOM 791 C C . THR A 1 104 ? -20.242 -9.010 24.618 1.00 85.50 104 THR A C 1
ATOM 793 O O . THR A 1 104 ? -19.427 -9.479 25.405 1.00 85.50 104 THR A O 1
ATOM 796 N N . SER A 1 105 ? -20.289 -7.698 24.364 1.00 81.12 105 SER A N 1
ATOM 797 C CA . SER A 1 105 ? -19.361 -6.751 24.984 1.00 81.12 105 SER A CA 1
ATOM 798 C C . SER A 1 105 ? -19.632 -6.599 26.494 1.00 81.12 105 SER A C 1
ATOM 800 O O . SER A 1 105 ? -20.743 -6.189 26.837 1.00 81.12 105 SER A O 1
ATOM 802 N N . PRO A 1 106 ? -18.643 -6.819 27.389 1.00 76.44 106 PRO A N 1
ATOM 803 C CA . PRO A 1 106 ? -18.848 -6.763 28.843 1.00 76.44 106 PRO A CA 1
ATOM 804 C C . PRO A 1 106 ? -19.284 -5.388 29.367 1.00 76.44 106 PRO A C 1
ATOM 806 O O . PRO A 1 106 ? -20.021 -5.295 30.342 1.00 76.44 106 PRO A O 1
ATOM 809 N N . HIS A 1 107 ? -18.818 -4.308 28.730 1.00 89.00 107 HIS A N 1
ATOM 810 C CA . HIS A 1 107 ? -19.111 -2.935 29.137 1.00 89.00 107 HIS A CA 1
ATOM 811 C C . HIS A 1 107 ? -19.245 -2.017 27.904 1.00 89.00 107 HIS A C 1
ATOM 813 O O . HIS A 1 107 ? -18.445 -2.137 26.967 1.00 89.00 107 HIS A O 1
ATOM 819 N N . PRO A 1 108 ? -20.199 -1.062 27.878 1.00 85.88 108 PRO A N 1
ATOM 820 C CA . PRO A 1 108 ? -20.441 -0.182 26.729 1.00 85.88 108 PRO A CA 1
ATOM 821 C C . PRO A 1 108 ? -19.216 0.637 26.303 1.00 85.88 108 PRO A C 1
ATOM 823 O O . PRO A 1 108 ? -19.046 0.901 25.114 1.00 85.88 108 PRO A O 1
ATOM 826 N N . VAL A 1 109 ? -18.327 0.988 27.237 1.00 90.88 109 VAL A N 1
ATOM 827 C CA . VAL A 1 109 ? -17.078 1.707 26.920 1.00 90.88 109 VAL A CA 1
ATOM 828 C C . VAL A 1 109 ? -16.130 0.846 26.087 1.00 90.88 109 VAL A C 1
ATOM 830 O O . VAL A 1 109 ? -15.601 1.331 25.092 1.00 90.88 109 VAL A O 1
ATOM 833 N N . VAL A 1 110 ? -15.968 -0.438 26.426 1.00 90.50 110 VAL A N 1
ATOM 834 C CA . VAL A 1 110 ? -15.115 -1.370 25.663 1.00 90.50 110 VAL A CA 1
ATOM 835 C C . VAL A 1 110 ? -15.607 -1.463 24.225 1.00 90.50 110 VAL A C 1
ATOM 837 O O . VAL A 1 110 ? -14.822 -1.387 23.284 1.00 90.50 110 VAL A O 1
ATOM 840 N N . ARG A 1 111 ? -16.928 -1.529 24.050 1.00 91.94 111 ARG A N 1
ATOM 841 C CA . ARG A 1 111 ? -17.553 -1.542 22.731 1.00 91.94 111 ARG A CA 1
ATOM 842 C C . ARG A 1 111 ? -17.318 -0.251 21.947 1.00 91.94 111 ARG A C 1
ATOM 844 O O . ARG A 1 111 ? -17.053 -0.318 20.749 1.00 91.94 111 ARG A O 1
ATOM 851 N N . VAL A 1 112 ? -17.449 0.916 22.580 1.00 92.56 112 VAL A N 1
ATOM 852 C CA . VAL A 1 112 ? -17.202 2.211 21.919 1.00 92.56 112 VAL A CA 1
ATOM 853 C C . VAL A 1 112 ? -15.738 2.323 21.502 1.00 92.56 112 VAL A C 1
ATOM 855 O O . VAL A 1 112 ? -15.471 2.657 20.352 1.00 92.56 112 VAL A O 1
ATOM 858 N N . ILE A 1 113 ? -14.801 1.965 22.384 1.00 93.19 113 ILE A N 1
ATOM 859 C CA . ILE A 1 113 ? -13.366 1.965 22.077 1.00 93.19 113 ILE A CA 1
ATOM 860 C C . ILE A 1 113 ? -13.067 1.003 20.925 1.00 93.19 113 ILE A C 1
ATOM 862 O O . ILE A 1 113 ? -12.466 1.419 19.939 1.00 93.19 113 ILE A O 1
ATOM 866 N N . ALA A 1 114 ? -13.540 -0.245 20.986 1.00 93.00 114 ALA A N 1
ATOM 867 C CA . ALA A 1 114 ? -13.315 -1.231 19.929 1.00 93.00 114 ALA A CA 1
ATOM 868 C C . ALA A 1 114 ? -13.871 -0.764 18.573 1.00 93.00 114 ALA A C 1
ATOM 870 O O . ALA A 1 114 ? -13.191 -0.868 17.552 1.00 93.00 114 ALA A O 1
ATOM 871 N N . ARG A 1 115 ? -15.078 -0.178 18.555 1.00 91.88 115 ARG A N 1
ATOM 872 C CA . ARG A 1 115 ? -15.668 0.377 17.325 1.00 91.88 115 ARG A CA 1
ATOM 873 C C . ARG A 1 115 ? -14.898 1.579 16.804 1.00 91.88 115 ARG A C 1
ATOM 875 O O . ARG A 1 115 ? -14.742 1.685 15.593 1.00 91.88 115 ARG A O 1
ATOM 882 N N . ASN A 1 116 ? -14.417 2.449 17.686 1.00 92.88 116 ASN A N 1
ATOM 883 C CA . ASN A 1 116 ? -13.603 3.590 17.289 1.00 92.88 116 ASN A CA 1
ATOM 884 C C . ASN A 1 116 ? -12.260 3.125 16.723 1.00 92.88 116 ASN A C 1
ATOM 886 O O . ASN A 1 116 ? -11.857 3.635 15.691 1.00 92.88 116 ASN A O 1
ATOM 890 N N . VAL A 1 117 ? -11.618 2.105 17.302 1.00 92.88 117 VAL A N 1
ATOM 891 C CA . VAL A 1 117 ? -10.394 1.505 16.745 1.00 92.88 117 VAL A CA 1
ATOM 892 C C . VAL A 1 117 ? -10.641 0.970 15.334 1.00 92.88 117 VAL A C 1
ATOM 894 O O . VAL A 1 117 ? -9.912 1.329 14.413 1.00 92.88 117 VAL A O 1
ATOM 897 N N . VAL A 1 118 ? -11.690 0.165 15.129 1.00 91.81 118 VAL A N 1
ATOM 898 C CA . VAL A 1 118 ? -12.018 -0.374 13.796 1.00 91.81 118 VAL A CA 1
ATOM 899 C C . VAL A 1 118 ? -12.371 0.742 12.810 1.00 91.81 118 VAL A C 1
ATOM 901 O O . VAL A 1 118 ? -11.946 0.694 11.657 1.00 91.81 118 VAL A O 1
ATOM 904 N N . ALA A 1 119 ? -13.131 1.748 13.248 1.00 91.12 119 ALA A N 1
ATOM 905 C CA . ALA A 1 119 ? -13.473 2.899 12.422 1.00 91.12 119 ALA A CA 1
ATOM 906 C C . ALA A 1 119 ? -12.213 3.670 12.012 1.00 91.12 119 ALA A C 1
ATOM 908 O O . ALA A 1 119 ? -12.023 3.909 10.825 1.00 91.12 119 ALA A O 1
ATOM 909 N N . THR A 1 120 ? -11.311 3.958 12.953 1.00 90.62 120 THR A N 1
ATOM 910 C CA . THR A 1 120 ? -10.032 4.623 12.679 1.00 90.62 120 THR A CA 1
ATOM 911 C C . THR A 1 120 ? -9.186 3.814 11.701 1.00 90.62 120 THR A C 1
ATOM 913 O O . THR A 1 120 ? -8.764 4.356 10.681 1.00 90.62 120 THR A O 1
ATOM 916 N N . LEU A 1 121 ? -9.001 2.510 11.937 1.00 88.06 121 LEU A N 1
ATOM 917 C CA . LEU A 1 121 ? -8.235 1.634 11.038 1.00 88.06 121 LEU A CA 1
ATOM 918 C C . LEU A 1 121 ? -8.791 1.633 9.606 1.00 88.06 121 LEU A C 1
ATOM 920 O O . LEU A 1 121 ? -8.019 1.556 8.656 1.00 88.06 121 LEU A O 1
ATOM 924 N N . ARG A 1 122 ? -10.114 1.763 9.446 1.00 86.75 122 ARG A N 1
ATOM 925 C CA . ARG A 1 122 ? -10.773 1.865 8.134 1.00 86.75 122 ARG A CA 1
ATOM 926 C C . ARG A 1 122 ? -10.729 3.250 7.500 1.00 86.75 122 ARG A C 1
ATOM 928 O O . ARG A 1 122 ? -10.944 3.354 6.299 1.00 86.75 122 ARG A O 1
ATOM 935 N N . THR A 1 123 ? -10.492 4.301 8.279 1.00 90.69 123 THR A N 1
ATOM 936 C CA . THR A 1 123 ? -10.341 5.661 7.737 1.00 90.69 123 THR A CA 1
ATOM 937 C C . THR A 1 123 ? -8.946 5.934 7.199 1.00 90.69 123 THR A C 1
ATOM 939 O O . THR A 1 123 ? -8.789 6.860 6.408 1.00 90.69 123 THR A O 1
ATOM 942 N N . VAL A 1 124 ? -7.943 5.149 7.609 1.00 87.94 124 VAL A N 1
ATOM 943 C CA . VAL A 1 124 ? -6.579 5.287 7.095 1.00 87.94 124 VAL A CA 1
ATOM 944 C C . VAL A 1 124 ? -6.586 4.956 5.598 1.00 87.94 124 VAL A C 1
ATOM 946 O O . VAL A 1 124 ? -6.916 3.824 5.239 1.00 87.94 124 VAL A O 1
ATOM 949 N N . PRO A 1 125 ? -6.231 5.909 4.717 1.00 83.69 125 PRO A N 1
ATOM 950 C CA . PRO A 1 125 ? -6.172 5.651 3.286 1.00 83.69 125 PRO A CA 1
ATOM 951 C C . PRO A 1 125 ? -5.158 4.555 2.960 1.00 83.69 125 PRO A C 1
ATOM 953 O O . PRO A 1 125 ? -4.095 4.495 3.581 1.00 83.69 125 PRO A O 1
ATOM 956 N N . ASP A 1 126 ? -5.417 3.769 1.912 1.00 81.31 126 ASP A N 1
ATOM 957 C CA . ASP A 1 126 ? -4.493 2.708 1.475 1.00 81.31 126 ASP A CA 1
ATOM 958 C C . ASP A 1 126 ? -3.077 3.248 1.189 1.00 81.31 126 ASP A C 1
ATOM 960 O O . ASP A 1 126 ? -2.089 2.548 1.381 1.00 81.31 126 ASP A O 1
ATOM 964 N N . LEU A 1 127 ? -2.970 4.521 0.784 1.00 79.19 127 LEU A N 1
ATOM 965 C CA . LEU A 1 127 ? -1.698 5.220 0.560 1.00 79.19 127 LEU A CA 1
ATOM 966 C C . LEU A 1 127 ? -0.848 5.343 1.827 1.00 79.19 127 LEU A C 1
ATOM 968 O O . LEU A 1 127 ? 0.371 5.226 1.764 1.00 79.19 127 LEU A O 1
ATOM 972 N N . VAL A 1 128 ? -1.475 5.572 2.982 1.00 84.94 128 VAL A N 1
ATOM 973 C CA . VAL A 1 128 ? -0.747 5.698 4.251 1.00 84.94 128 VAL A CA 1
ATOM 974 C C . VAL A 1 128 ? -0.170 4.344 4.647 1.00 84.94 128 VAL A C 1
ATOM 976 O O . VAL A 1 128 ? 0.991 4.265 5.041 1.00 84.94 128 VAL A O 1
ATOM 979 N N . TRP A 1 129 ? -0.940 3.268 4.470 1.00 82.44 129 TRP A N 1
ATOM 980 C CA . TRP A 1 129 ? -0.435 1.912 4.672 1.00 82.44 129 TRP A CA 1
ATOM 981 C C . TRP A 1 129 ? 0.702 1.578 3.707 1.00 82.44 129 TRP A C 1
ATOM 983 O O . TRP A 1 129 ? 1.715 1.039 4.148 1.00 82.44 129 TRP A O 1
ATOM 993 N N . ALA A 1 130 ? 0.582 1.956 2.430 1.00 79.88 130 ALA A N 1
ATOM 994 C CA . ALA A 1 130 ? 1.652 1.781 1.451 1.00 79.88 130 ALA A CA 1
ATOM 995 C C . ALA A 1 130 ? 2.940 2.492 1.893 1.00 79.88 130 ALA A C 1
ATOM 997 O O . ALA A 1 130 ? 3.989 1.857 1.952 1.00 79.88 130 ALA A O 1
ATOM 998 N N . LEU A 1 131 ? 2.859 3.763 2.299 1.00 83.00 131 LEU A N 1
ATOM 999 C CA . LEU A 1 131 ? 4.019 4.520 2.774 1.00 83.00 131 LEU A CA 1
ATOM 1000 C C . LEU A 1 131 ? 4.671 3.876 4.008 1.00 83.00 131 LEU A C 1
ATOM 1002 O O . LEU A 1 131 ? 5.894 3.750 4.062 1.00 83.00 131 LEU A O 1
ATOM 1006 N N . ILE A 1 132 ? 3.870 3.434 4.982 1.00 84.75 132 ILE A N 1
ATOM 1007 C CA . ILE A 1 132 ? 4.378 2.748 6.178 1.00 84.75 132 ILE A CA 1
ATOM 1008 C C . ILE A 1 132 ? 5.111 1.462 5.782 1.00 84.75 132 ILE A C 1
ATOM 1010 O O . ILE A 1 132 ? 6.217 1.225 6.265 1.00 84.75 132 ILE A O 1
ATOM 1014 N N . PHE A 1 133 ? 4.541 0.661 4.877 1.00 78.44 133 PHE A N 1
ATOM 1015 C CA . PHE A 1 133 ? 5.186 -0.554 4.377 1.00 78.44 133 PHE A CA 1
ATOM 1016 C C . PHE A 1 133 ? 6.494 -0.257 3.646 1.00 78.44 133 PHE A C 1
ATOM 1018 O O . PHE A 1 133 ? 7.477 -0.952 3.875 1.00 78.44 133 PHE A O 1
ATOM 1025 N N . VAL A 1 134 ? 6.542 0.790 2.822 1.00 78.06 134 VAL A N 1
ATOM 1026 C CA . VAL A 1 134 ? 7.765 1.205 2.120 1.00 78.06 134 VAL A CA 1
ATOM 1027 C C . VAL A 1 134 ? 8.874 1.549 3.103 1.00 78.06 134 VAL A C 1
ATOM 1029 O O . VAL A 1 134 ? 9.978 1.021 2.990 1.00 78.06 134 VAL A O 1
ATOM 1032 N N . VAL A 1 135 ? 8.579 2.386 4.100 1.00 81.75 135 VAL A N 1
ATOM 1033 C CA . VAL A 1 135 ? 9.555 2.752 5.135 1.00 81.75 135 VAL A CA 1
ATOM 1034 C C . VAL A 1 135 ? 10.003 1.512 5.903 1.00 81.75 135 VAL A C 1
ATOM 1036 O O . VAL A 1 135 ? 11.195 1.319 6.131 1.00 81.75 135 VAL A O 1
ATOM 1039 N N . ALA A 1 136 ? 9.071 0.633 6.260 1.00 81.81 136 ALA A N 1
ATOM 1040 C CA . ALA A 1 136 ? 9.387 -0.558 7.027 1.00 81.81 136 ALA A CA 1
ATOM 1041 C C . ALA A 1 136 ? 10.209 -1.587 6.223 1.00 81.81 136 ALA A C 1
ATOM 1043 O O . ALA A 1 136 ? 11.074 -2.247 6.795 1.00 81.81 136 ALA A O 1
ATOM 1044 N N . VAL A 1 137 ? 10.009 -1.677 4.903 1.00 76.06 137 VAL A N 1
ATOM 1045 C CA . VAL A 1 137 ? 10.847 -2.473 3.990 1.00 76.06 137 VAL A CA 1
ATOM 1046 C C . VAL A 1 137 ? 12.242 -1.869 3.868 1.00 76.06 137 VAL A C 1
ATOM 1048 O O . VAL A 1 137 ? 13.213 -2.605 3.980 1.00 76.06 137 VAL A O 1
ATOM 1051 N N . VAL A 1 138 ? 12.372 -0.550 3.697 1.00 72.69 138 VAL A N 1
ATOM 1052 C CA . VAL A 1 138 ? 13.684 0.129 3.624 1.00 72.69 138 VAL A CA 1
ATOM 1053 C C . VAL A 1 138 ? 14.488 -0.072 4.910 1.00 72.69 138 VAL A C 1
ATOM 1055 O O . VAL A 1 138 ? 15.692 -0.311 4.855 1.00 72.69 138 VAL A O 1
ATOM 1058 N N . LEU A 1 139 ? 13.822 -0.022 6.065 1.00 72.88 139 LEU A N 1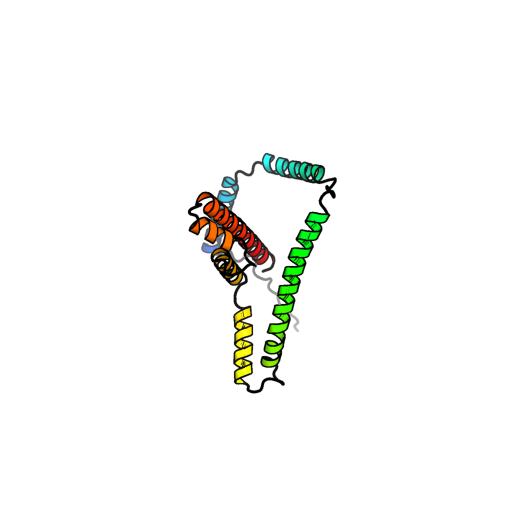
ATOM 1059 C CA . LEU A 1 139 ? 14.433 -0.263 7.374 1.00 72.88 139 LEU A CA 1
ATOM 1060 C C . LEU A 1 139 ? 14.679 -1.754 7.672 1.00 72.88 139 LEU A C 1
ATOM 1062 O O . LEU A 1 139 ? 15.231 -2.074 8.722 1.00 72.88 139 LEU A O 1
ATOM 1066 N N . GLY A 1 140 ? 14.262 -2.666 6.786 1.00 71.06 140 GLY A N 1
ATOM 1067 C CA . GLY A 1 140 ? 14.405 -4.114 6.971 1.00 71.06 140 GLY A CA 1
ATOM 1068 C C . GLY A 1 140 ? 13.518 -4.705 8.072 1.00 71.06 140 GLY A C 1
ATOM 1069 O O . GLY A 1 140 ? 13.766 -5.820 8.519 1.00 71.06 140 GLY A O 1
ATOM 1070 N N . LEU A 1 141 ? 12.491 -3.975 8.520 1.00 71.31 141 LEU A N 1
ATOM 1071 C CA . LEU A 1 141 ? 11.589 -4.385 9.600 1.00 71.31 141 LEU A CA 1
ATOM 1072 C C . LEU A 1 141 ? 10.509 -5.375 9.132 1.00 71.31 141 LEU A C 1
ATOM 1074 O O . LEU A 1 141 ? 9.989 -6.143 9.939 1.00 71.31 141 LEU A O 1
ATOM 1078 N N . VAL A 1 142 ? 10.126 -5.320 7.850 1.00 67.00 142 VAL A N 1
ATOM 1079 C CA . VAL A 1 142 ? 8.999 -6.084 7.292 1.00 67.00 142 VAL A CA 1
ATOM 1080 C C . VAL A 1 142 ? 9.420 -6.741 5.979 1.00 67.00 142 VAL A C 1
ATOM 1082 O O . VAL A 1 142 ? 9.987 -6.094 5.102 1.00 67.00 142 VAL A O 1
ATOM 1085 N N . GLY A 1 143 ? 9.132 -8.037 5.857 1.00 56.41 143 GLY A N 1
ATOM 1086 C CA . GLY A 1 143 ? 9.641 -8.917 4.803 1.00 56.41 143 GLY A CA 1
ATOM 1087 C C . GLY A 1 143 ? 10.643 -9.897 5.402 1.00 56.41 143 GLY A C 1
ATOM 1088 O O . GLY A 1 143 ? 11.577 -9.473 6.067 1.00 56.41 143 GLY A O 1
ATOM 1089 N N . ALA A 1 144 ? 10.414 -11.196 5.213 1.00 54.41 144 ALA A N 1
ATOM 1090 C CA . ALA A 1 144 ? 11.127 -12.323 5.820 1.00 54.41 144 ALA A CA 1
ATOM 1091 C C . ALA A 1 144 ? 12.646 -12.370 5.505 1.00 54.41 144 ALA A C 1
ATOM 1093 O O . ALA A 1 144 ? 13.115 -13.292 4.848 1.00 54.41 144 ALA A O 1
ATOM 1094 N N . GLY A 1 145 ? 13.420 -11.370 5.940 1.00 57.28 145 GLY A N 1
ATOM 1095 C CA . GLY A 1 145 ? 14.824 -11.186 5.560 1.00 57.28 145 GLY A CA 1
ATOM 1096 C C . GLY A 1 145 ? 15.034 -10.589 4.158 1.00 57.28 145 GLY A C 1
ATOM 1097 O O . GLY A 1 145 ? 16.038 -10.890 3.528 1.00 57.28 145 GLY A O 1
ATOM 1098 N N . GLY A 1 146 ? 14.085 -9.792 3.647 1.00 68.12 146 GLY A N 1
ATOM 1099 C CA . GLY A 1 146 ? 14.085 -9.281 2.263 1.00 68.12 146 GLY A CA 1
ATOM 1100 C C . GLY A 1 146 ? 14.970 -8.050 1.991 1.00 68.12 146 GLY A C 1
ATOM 1101 O O . GLY A 1 146 ? 15.835 -7.697 2.785 1.00 68.12 146 GLY A O 1
ATOM 1102 N N . ILE A 1 147 ? 14.691 -7.362 0.872 1.00 71.50 147 ILE A N 1
ATOM 1103 C CA . ILE A 1 147 ? 15.443 -6.245 0.242 1.00 71.50 147 ILE A CA 1
ATOM 1104 C C . ILE A 1 147 ? 16.023 -5.195 1.226 1.00 71.50 147 ILE A C 1
ATOM 1106 O O . ILE A 1 147 ? 17.096 -4.648 0.981 1.00 71.50 147 ILE A O 1
ATOM 1110 N N . GLY A 1 148 ? 15.365 -4.913 2.355 1.00 74.56 148 GLY A N 1
ATOM 1111 C CA . GLY A 1 148 ? 15.885 -4.007 3.392 1.00 74.56 148 GLY A CA 1
ATOM 1112 C C . GLY A 1 148 ? 17.107 -4.521 4.154 1.00 74.56 148 GLY A C 1
ATOM 1113 O O . GLY A 1 148 ? 17.992 -3.743 4.504 1.00 74.56 148 GLY A O 1
ATOM 1114 N N . VAL A 1 149 ? 17.192 -5.834 4.380 1.00 78.94 149 VAL A N 1
ATOM 1115 C CA . VAL A 1 149 ? 18.383 -6.478 4.955 1.00 78.94 149 VAL A CA 1
ATOM 1116 C C . VAL A 1 149 ? 19.535 -6.412 3.958 1.00 78.94 149 VAL A C 1
ATOM 1118 O O . VAL A 1 149 ? 20.650 -6.088 4.352 1.00 78.94 149 VAL A O 1
ATOM 1121 N N . GLU A 1 150 ? 19.260 -6.618 2.668 1.00 81.56 150 GLU A N 1
ATOM 1122 C CA . GLU A 1 150 ? 20.237 -6.446 1.584 1.00 81.56 150 GLU A CA 1
ATOM 1123 C C . GLU A 1 150 ? 20.764 -5.002 1.530 1.00 81.56 150 GLU A C 1
ATOM 1125 O O . GLU A 1 150 ? 21.969 -4.780 1.420 1.00 81.56 150 GLU A O 1
ATOM 1130 N N . LEU A 1 151 ? 19.882 -4.006 1.682 1.00 82.94 151 LEU A N 1
ATOM 1131 C CA . LEU A 1 151 ? 20.263 -2.593 1.750 1.00 82.94 151 LEU A CA 1
ATOM 1132 C C . LEU A 1 151 ? 21.128 -2.295 2.982 1.00 82.94 151 LEU A C 1
ATOM 1134 O O . LEU A 1 151 ? 22.166 -1.645 2.865 1.00 82.94 151 LEU A O 1
ATOM 1138 N N . SER A 1 152 ? 20.729 -2.783 4.158 1.00 80.88 152 SER A N 1
ATOM 1139 C CA . SER A 1 152 ? 21.495 -2.622 5.400 1.00 80.88 152 SER A CA 1
ATOM 1140 C C . SER A 1 152 ? 22.861 -3.321 5.323 1.00 80.88 152 SER A C 1
ATOM 1142 O O . SER A 1 152 ? 23.879 -2.767 5.747 1.00 80.88 152 SER A O 1
ATOM 1144 N N . ALA A 1 153 ? 22.919 -4.494 4.690 1.00 83.75 153 ALA A N 1
ATOM 1145 C CA . ALA A 1 153 ? 24.156 -5.213 4.410 1.00 83.75 153 ALA A CA 1
ATOM 1146 C C . ALA A 1 153 ? 25.047 -4.430 3.433 1.00 83.75 153 ALA A C 1
ATOM 1148 O O . ALA A 1 153 ? 26.219 -4.207 3.720 1.00 83.75 153 ALA A O 1
ATOM 1149 N N . ALA A 1 154 ? 24.503 -3.928 2.323 1.00 85.88 154 ALA A N 1
ATOM 1150 C CA . ALA A 1 154 ? 25.255 -3.117 1.366 1.00 85.88 154 ALA A CA 1
ATOM 1151 C C . ALA A 1 154 ? 25.823 -1.840 2.011 1.00 85.88 154 ALA A C 1
ATOM 1153 O O . ALA A 1 154 ? 26.979 -1.493 1.773 1.00 85.88 154 ALA A O 1
ATOM 1154 N N . MET A 1 155 ? 25.045 -1.179 2.873 1.00 83.69 155 MET A N 1
ATOM 1155 C CA . MET A 1 155 ? 25.471 0.021 3.600 1.00 83.69 155 MET A CA 1
ATOM 1156 C C . MET A 1 155 ? 26.535 -0.283 4.663 1.00 83.69 155 MET A C 1
ATOM 1158 O O . MET A 1 155 ? 27.523 0.441 4.754 1.00 83.69 155 MET A O 1
ATOM 1162 N N . SER A 1 156 ? 26.378 -1.364 5.434 1.00 87.56 156 SER A N 1
ATOM 1163 C CA . SER A 1 156 ? 27.368 -1.780 6.445 1.00 87.56 156 SER A CA 1
ATOM 1164 C C . SER A 1 156 ? 28.674 -2.295 5.832 1.00 87.56 156 SER A C 1
ATOM 1166 O O . SER A 1 156 ? 29.736 -2.148 6.432 1.00 87.56 156 SER A O 1
ATOM 1168 N N . LEU A 1 157 ? 28.611 -2.836 4.612 1.00 90.88 157 LEU A N 1
ATOM 1169 C CA . LEU A 1 157 ? 29.765 -3.275 3.827 1.00 90.88 157 LEU A CA 1
ATOM 1170 C C . LEU A 1 157 ? 30.368 -2.161 2.952 1.00 90.88 157 LEU A C 1
ATOM 1172 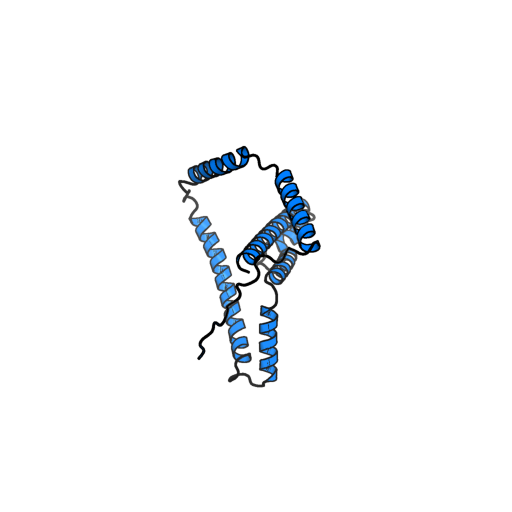O O . LEU A 1 157 ? 31.257 -2.446 2.153 1.00 90.88 157 LEU A O 1
ATOM 1176 N N . PHE A 1 158 ? 29.899 -0.911 3.070 1.00 89.75 158 PHE A N 1
ATOM 1177 C CA . PHE A 1 158 ? 30.345 0.235 2.258 1.00 89.75 158 PHE A CA 1
ATOM 1178 C C . PHE A 1 158 ? 30.212 0.024 0.730 1.00 89.75 158 PHE A C 1
ATOM 1180 O O . PHE A 1 158 ? 30.913 0.648 -0.067 1.00 89.75 158 PHE A O 1
ATOM 1187 N N . ARG A 1 159 ? 29.285 -0.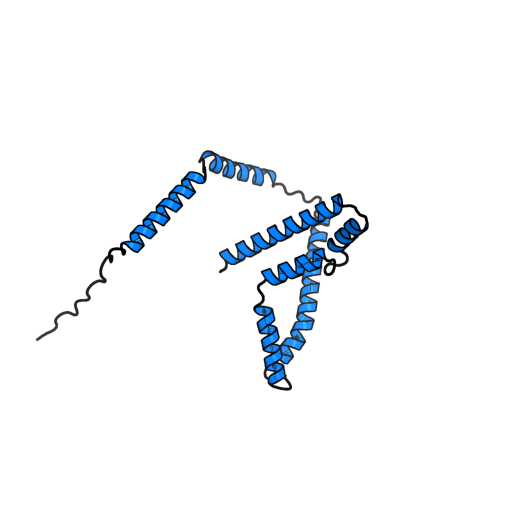840 0.293 1.00 91.00 159 ARG A N 1
ATOM 1188 C CA . ARG A 1 159 ? 29.006 -1.155 -1.120 1.00 91.00 159 ARG A CA 1
ATOM 1189 C C . ARG A 1 159 ? 27.922 -0.233 -1.674 1.00 91.00 159 ARG A C 1
ATOM 1191 O O . ARG A 1 159 ? 26.790 -0.652 -1.928 1.00 91.00 159 ARG A O 1
ATOM 1198 N N . TYR A 1 160 ? 28.277 1.032 -1.873 1.00 89.00 160 TYR A N 1
ATOM 1199 C CA . TYR A 1 160 ? 27.332 2.068 -2.302 1.00 89.00 160 TYR A CA 1
ATOM 1200 C C . TYR A 1 160 ? 26.666 1.782 -3.656 1.00 89.00 160 TYR A C 1
ATOM 1202 O O . TYR A 1 160 ? 25.498 2.119 -3.828 1.00 89.00 160 TYR A O 1
ATOM 1210 N N . ASP A 1 161 ? 27.345 1.090 -4.576 1.00 88.56 161 ASP A N 1
ATOM 1211 C CA . ASP A 1 161 ? 26.782 0.717 -5.885 1.00 88.56 161 ASP A CA 1
ATOM 1212 C C . ASP A 1 161 ? 25.566 -0.214 -5.749 1.00 88.56 161 ASP A C 1
ATOM 1214 O O . ASP A 1 161 ? 24.546 -0.068 -6.432 1.00 88.56 161 ASP A O 1
ATOM 1218 N N . GLN A 1 162 ? 25.649 -1.164 -4.814 1.00 83.94 162 GLN A N 1
ATOM 1219 C CA . GLN A 1 162 ? 24.543 -2.067 -4.511 1.00 83.94 162 GLN A CA 1
ATOM 1220 C C . GLN A 1 162 ? 23.434 -1.357 -3.748 1.00 83.94 162 GLN A C 1
ATOM 1222 O O . GLN A 1 162 ? 22.265 -1.520 -4.092 1.00 83.94 162 GLN A O 1
ATOM 1227 N N . ALA A 1 163 ? 23.790 -0.531 -2.761 1.00 85.62 163 ALA A N 1
ATOM 1228 C CA . ALA A 1 163 ? 22.814 0.259 -2.020 1.00 85.62 163 ALA A CA 1
ATOM 1229 C C . ALA A 1 163 ? 22.001 1.161 -2.965 1.00 85.62 163 ALA A C 1
ATOM 1231 O O . ALA A 1 163 ? 20.776 1.196 -2.881 1.00 85.62 163 ALA A O 1
ATOM 1232 N N . LEU A 1 164 ? 22.661 1.819 -3.923 1.00 89.12 164 LEU A N 1
ATOM 1233 C CA . LEU A 1 164 ? 22.017 2.663 -4.927 1.00 89.12 164 LEU A CA 1
ATOM 1234 C C . LEU A 1 164 ? 21.077 1.860 -5.833 1.00 89.12 164 LEU A C 1
ATOM 1236 O O . LEU A 1 164 ? 19.954 2.294 -6.078 1.00 89.12 164 LEU A O 1
ATOM 1240 N N . THR A 1 165 ? 21.495 0.674 -6.279 1.00 88.19 165 THR A N 1
ATOM 1241 C CA . THR A 1 165 ? 20.646 -0.215 -7.092 1.00 88.19 165 THR A CA 1
ATOM 1242 C C . THR A 1 165 ? 19.382 -0.619 -6.335 1.00 88.19 165 THR A C 1
ATOM 1244 O O . THR A 1 165 ? 18.281 -0.543 -6.880 1.00 88.19 165 THR A O 1
ATOM 1247 N N . VAL A 1 166 ? 19.523 -0.993 -5.061 1.00 84.94 166 VAL A N 1
ATOM 1248 C CA . VAL A 1 166 ? 18.396 -1.367 -4.201 1.00 84.94 166 VAL A CA 1
ATOM 1249 C C . VAL A 1 166 ? 17.462 -0.176 -3.959 1.00 84.94 166 VAL A C 1
ATOM 1251 O O . VAL A 1 166 ? 16.247 -0.316 -4.095 1.00 84.94 166 VAL A O 1
ATOM 1254 N N . ILE A 1 167 ? 18.007 1.010 -3.673 1.00 84.88 167 ILE A N 1
ATOM 1255 C CA . ILE A 1 167 ? 17.221 2.239 -3.486 1.00 84.88 167 ILE A CA 1
ATOM 1256 C C . ILE A 1 167 ? 16.436 2.587 -4.757 1.00 84.88 167 ILE A C 1
ATOM 1258 O O . ILE A 1 167 ? 15.240 2.872 -4.674 1.00 84.88 167 ILE A O 1
ATOM 1262 N N . LEU A 1 168 ? 17.070 2.531 -5.933 1.00 89.12 168 LEU A N 1
ATOM 1263 C CA . LEU A 1 168 ? 16.396 2.796 -7.207 1.00 89.12 168 LEU A CA 1
ATOM 1264 C C . LEU A 1 168 ? 15.314 1.756 -7.511 1.00 89.12 168 LEU A C 1
ATOM 1266 O O . LEU A 1 168 ? 14.226 2.128 -7.948 1.00 89.12 168 LEU A O 1
ATOM 1270 N N . ALA A 1 169 ? 15.573 0.473 -7.246 1.00 84.75 169 ALA A N 1
ATOM 1271 C CA . ALA A 1 169 ? 14.582 -0.583 -7.424 1.00 84.75 169 ALA A CA 1
ATOM 1272 C C . ALA A 1 169 ? 13.342 -0.349 -6.542 1.00 84.75 169 ALA A C 1
ATOM 1274 O O . ALA A 1 169 ? 12.217 -0.420 -7.039 1.00 84.75 169 ALA A O 1
ATOM 1275 N N . ILE A 1 170 ? 13.537 0.009 -5.266 1.00 82.75 170 ILE A N 1
ATOM 1276 C CA . ILE A 1 170 ? 12.438 0.368 -4.357 1.00 82.75 170 ILE A CA 1
ATOM 1277 C C . ILE A 1 170 ? 11.685 1.590 -4.895 1.00 82.75 170 ILE A C 1
ATOM 1279 O O . ILE A 1 170 ? 10.463 1.539 -5.012 1.00 82.75 170 ILE A O 1
ATOM 1283 N N . LEU A 1 171 ? 12.388 2.659 -5.282 1.00 84.94 171 LEU A N 1
ATOM 1284 C CA . LEU A 1 171 ? 11.774 3.885 -5.804 1.00 84.94 171 LEU A CA 1
ATOM 1285 C C . LEU A 1 171 ? 10.857 3.599 -7.005 1.00 84.94 171 LEU A C 1
ATOM 1287 O O . LEU A 1 171 ? 9.716 4.061 -7.040 1.00 84.94 171 LEU A O 1
ATOM 1291 N N . VAL A 1 172 ? 11.334 2.808 -7.969 1.00 87.94 172 VAL A N 1
ATOM 1292 C CA . VAL A 1 172 ? 10.567 2.438 -9.167 1.00 87.94 172 VAL A CA 1
ATOM 1293 C C . VAL A 1 172 ? 9.306 1.654 -8.798 1.00 87.94 172 VAL A C 1
ATOM 1295 O O . VAL A 1 172 ? 8.227 1.960 -9.308 1.00 87.94 172 VAL A O 1
ATOM 1298 N N . VAL A 1 173 ? 9.416 0.678 -7.892 1.00 82.62 173 VAL A N 1
ATOM 1299 C CA . VAL A 1 173 ? 8.270 -0.130 -7.445 1.00 82.62 173 VAL A CA 1
ATOM 1300 C C . VAL A 1 173 ? 7.235 0.730 -6.722 1.00 82.62 173 VAL A C 1
ATOM 1302 O O . VAL A 1 173 ? 6.046 0.627 -7.022 1.00 82.62 173 VAL A O 1
ATOM 1305 N N . VAL A 1 174 ? 7.666 1.606 -5.812 1.00 80.69 174 VAL A N 1
ATOM 1306 C CA . VAL A 1 174 ? 6.767 2.474 -5.034 1.00 80.69 174 VAL A CA 1
ATOM 1307 C C . VAL A 1 174 ? 5.999 3.420 -5.938 1.00 80.69 174 VAL A C 1
ATOM 1309 O O . VAL A 1 174 ? 4.771 3.458 -5.874 1.00 80.69 174 VAL A O 1
ATOM 1312 N N . ILE A 1 175 ? 6.704 4.109 -6.837 1.00 85.25 175 ILE A N 1
ATOM 1313 C CA . ILE A 1 175 ? 6.075 5.008 -7.806 1.00 85.25 175 ILE A CA 1
ATOM 1314 C C . ILE A 1 175 ? 5.090 4.228 -8.683 1.00 85.25 175 ILE A C 1
ATOM 1316 O O . ILE A 1 175 ? 3.975 4.692 -8.918 1.00 85.25 175 ILE A O 1
ATOM 1320 N N . GLY A 1 176 ? 5.465 3.030 -9.140 1.00 86.25 176 GLY A N 1
ATOM 1321 C CA . GLY A 1 176 ? 4.581 2.168 -9.922 1.00 86.25 176 GLY A CA 1
ATOM 1322 C C . GLY A 1 176 ? 3.286 1.831 -9.177 1.00 86.25 176 GLY A C 1
ATOM 1323 O O . GLY A 1 176 ? 2.194 2.030 -9.714 1.00 86.25 176 GLY A O 1
ATOM 1324 N N . VAL A 1 177 ? 3.392 1.380 -7.925 1.00 81.19 177 VAL A N 1
ATOM 1325 C CA . VAL A 1 177 ? 2.235 1.037 -7.084 1.00 81.19 177 VAL A CA 1
ATOM 1326 C C . VAL A 1 177 ? 1.368 2.263 -6.808 1.00 81.19 177 VAL A C 1
ATOM 1328 O O . VAL A 1 177 ? 0.151 2.184 -6.971 1.00 81.19 177 VAL A O 1
ATOM 1331 N N . GLU A 1 178 ? 1.953 3.401 -6.436 1.00 82.62 178 GLU A N 1
ATOM 1332 C CA . GLU A 1 178 ? 1.203 4.633 -6.167 1.00 82.62 178 GLU A CA 1
ATOM 1333 C C . GLU A 1 178 ? 0.449 5.125 -7.401 1.00 82.62 178 GLU A C 1
ATOM 1335 O O . GLU A 1 178 ? -0.730 5.468 -7.296 1.00 82.62 178 GLU A O 1
ATOM 1340 N N . GLN A 1 179 ? 1.083 5.096 -8.575 1.00 83.62 179 GLN A N 1
ATOM 1341 C CA . GLN A 1 179 ? 0.463 5.502 -9.837 1.00 83.62 179 GLN A CA 1
ATOM 1342 C C . GLN A 1 179 ? -0.710 4.592 -10.205 1.00 83.62 179 GLN A C 1
ATOM 1344 O O . GLN A 1 179 ? -1.780 5.084 -10.567 1.00 83.62 179 GLN A O 1
ATOM 1349 N N . VAL A 1 180 ? -0.552 3.274 -10.052 1.00 82.25 180 VAL A N 1
ATOM 1350 C CA . VAL A 1 180 ? -1.638 2.304 -10.263 1.00 82.25 180 VAL A CA 1
ATOM 1351 C C . VAL A 1 180 ? -2.769 2.538 -9.263 1.00 82.25 180 VAL A C 1
ATOM 1353 O O . VAL A 1 180 ? -3.936 2.614 -9.642 1.00 82.25 180 VAL A O 1
ATOM 1356 N N . SER A 1 181 ? -2.435 2.720 -7.988 1.00 72.50 181 SER A N 1
ATOM 1357 C CA . SER A 1 181 ? -3.405 2.928 -6.914 1.00 72.50 181 SER A CA 1
ATOM 1358 C C . SER A 1 181 ? -4.176 4.250 -7.095 1.00 72.50 181 SER A C 1
ATOM 1360 O O . SER A 1 181 ? -5.391 4.307 -6.893 1.00 72.50 181 SER A O 1
ATOM 1362 N N . ALA A 1 182 ? -3.504 5.316 -7.540 1.00 78.06 182 ALA A N 1
ATOM 1363 C CA . ALA A 1 182 ? -4.115 6.603 -7.872 1.00 78.06 182 ALA A CA 1
ATOM 1364 C C . ALA A 1 182 ? -4.979 6.531 -9.140 1.00 78.06 182 ALA A C 1
ATOM 1366 O O . ALA A 1 182 ? -6.055 7.131 -9.187 1.00 78.06 182 ALA A O 1
ATOM 1367 N N . TRP A 1 183 ? -4.537 5.777 -10.147 1.00 83.06 183 TRP A N 1
ATOM 1368 C CA . TRP A 1 183 ? -5.290 5.546 -11.376 1.00 83.06 183 TRP A CA 1
ATOM 1369 C C . TRP A 1 183 ? -6.584 4.769 -11.112 1.00 83.06 183 TRP A C 1
ATOM 1371 O O . TRP A 1 183 ? -7.643 5.175 -11.588 1.00 83.06 183 TRP A O 1
ATOM 1381 N N . ILE A 1 184 ? -6.528 3.715 -10.289 1.00 80.44 184 ILE A N 1
ATOM 1382 C CA . ILE A 1 184 ? -7.710 2.943 -9.881 1.00 80.44 184 ILE A CA 1
ATOM 1383 C C . ILE A 1 184 ? -8.680 3.828 -9.092 1.00 80.44 184 ILE A C 1
ATOM 1385 O O . ILE A 1 184 ? -9.868 3.855 -9.410 1.00 80.44 184 ILE A O 1
ATOM 1389 N N . ARG A 1 185 ? -8.190 4.605 -8.115 1.00 74.44 185 ARG A N 1
ATOM 1390 C CA . ARG A 1 185 ? -9.047 5.504 -7.323 1.00 74.44 185 ARG A CA 1
ATOM 1391 C C . ARG A 1 185 ? -9.796 6.513 -8.187 1.00 74.44 185 ARG A C 1
ATOM 1393 O O . ARG A 1 185 ? -10.996 6.647 -8.011 1.00 74.44 185 ARG A O 1
ATOM 1400 N N . LYS A 1 186 ? -9.122 7.155 -9.149 1.00 79.12 186 LYS A N 1
ATOM 1401 C CA . LYS A 1 186 ? -9.753 8.118 -10.073 1.00 79.12 186 LYS A CA 1
ATOM 1402 C C . LYS A 1 186 ? -10.752 7.491 -11.051 1.00 79.12 186 LYS A C 1
ATOM 1404 O O . LYS A 1 186 ? -11.486 8.219 -11.708 1.00 79.12 186 LYS A O 1
ATOM 1409 N N . ARG A 1 187 ? -10.710 6.169 -11.241 1.00 79.12 187 ARG A N 1
ATOM 1410 C CA . ARG A 1 187 ? -11.586 5.455 -12.181 1.00 79.12 187 ARG A CA 1
ATOM 1411 C C . ARG A 1 187 ? -12.823 4.871 -11.502 1.00 79.12 187 ARG A C 1
ATOM 1413 O O . ARG A 1 187 ? -13.806 4.605 -12.185 1.00 79.12 187 ARG A O 1
ATOM 1420 N N . VAL A 1 188 ? -12.749 4.631 -10.193 1.00 71.38 188 VAL A N 1
ATOM 1421 C CA . VAL A 1 188 ? -13.808 3.985 -9.402 1.00 71.38 188 VAL A CA 1
ATOM 1422 C C . VAL A 1 188 ? -14.593 4.993 -8.551 1.00 71.38 188 VAL A C 1
ATOM 1424 O O . VAL A 1 188 ? -15.753 4.732 -8.240 1.00 71.38 188 VAL A O 1
ATOM 1427 N N . ILE A 1 189 ? -13.983 6.130 -8.199 1.00 60.50 189 ILE A N 1
ATOM 1428 C CA . ILE A 1 189 ? -14.574 7.234 -7.424 1.00 60.50 189 ILE A CA 1
ATOM 1429 C C . ILE A 1 189 ? -14.590 8.483 -8.303 1.00 60.50 189 ILE A C 1
ATOM 1431 O O . ILE A 1 189 ? -15.637 9.164 -8.320 1.00 60.50 189 ILE A O 1
#

Radius of gyration: 29.5 Å; chains: 1; bounding box: 99×62×67 Å

Foldseek 3Di:
DDDDDPPPPDDDDDDDPDPVRVVVVVVVVVVVVVVVVVVPDDPVVVVVVVVVVVVVVVVCPPPDCVCVVVVVVVVVVVVVVVVVVVVVVCVVVVVLVLQCDPPRNPDVVSNVVSVVVVVVVVVPDVLNVLVVVLVCVCCVNDDPCDLNVQLVVCVVVVVVVSNVVSVVVSVVVSVVVVVVVVVVVVVVD

pLDDT: mean 81.81, std 10.37, range [44.62, 96.31]